Protein AF-K2RV05-F1 (afdb_monomer_lite)

Structure (mmCIF, N/CA/C/O backbone):
data_AF-K2RV05-F1
#
_entry.id   AF-K2RV05-F1
#
loop_
_atom_site.group_PDB
_atom_site.id
_atom_site.type_symbol
_atom_site.label_atom_id
_atom_site.label_alt_id
_atom_site.label_comp_id
_atom_site.label_asym_id
_atom_site.label_entity_id
_atom_site.label_seq_id
_atom_site.pdbx_PDB_ins_code
_atom_site.Cartn_x
_atom_site.Cartn_y
_atom_site.Cartn_z
_atom_site.occupancy
_atom_site.B_iso_or_equiv
_atom_site.auth_seq_id
_atom_site.auth_comp_id
_atom_site.auth_asym_id
_atom_site.auth_atom_id
_atom_site.pdbx_PDB_model_num
ATOM 1 N N . MET A 1 1 ? -6.397 37.163 37.016 1.00 43.25 1 MET A N 1
ATOM 2 C CA . MET A 1 1 ? -6.701 35.724 36.862 1.00 43.25 1 MET A CA 1
ATOM 3 C C . MET A 1 1 ? -6.347 35.323 35.441 1.00 43.25 1 MET A C 1
ATOM 5 O O . MET A 1 1 ? -7.006 35.776 34.517 1.00 43.25 1 MET A O 1
ATOM 9 N N . ALA A 1 2 ? -5.254 34.583 35.253 1.00 39.22 2 ALA A N 1
ATOM 10 C CA . ALA A 1 2 ? -4.905 34.038 33.943 1.00 39.22 2 ALA A CA 1
ATOM 11 C C . ALA A 1 2 ? -5.833 32.848 33.633 1.00 39.22 2 ALA A C 1
ATOM 13 O O . ALA A 1 2 ? -6.109 32.069 34.550 1.00 39.22 2 ALA A O 1
ATOM 14 N N . PRO A 1 3 ? -6.328 32.686 32.395 1.00 46.06 3 PRO A N 1
ATOM 15 C CA . PRO A 1 3 ? -7.119 31.517 32.048 1.00 46.06 3 PRO A CA 1
ATOM 16 C C . PRO A 1 3 ? -6.250 30.264 32.176 1.00 46.06 3 PRO A C 1
ATOM 18 O O . PRO A 1 3 ? -5.128 30.213 31.664 1.00 46.06 3 PRO A O 1
ATOM 21 N N . ALA A 1 4 ? -6.774 29.261 32.881 1.00 47.47 4 ALA A N 1
ATOM 22 C CA . ALA A 1 4 ? -6.157 27.950 32.990 1.00 47.47 4 ALA A CA 1
ATOM 23 C C . ALA A 1 4 ? -5.872 27.415 31.579 1.00 47.47 4 ALA A C 1
ATOM 25 O O . ALA A 1 4 ? -6.788 27.230 30.773 1.00 47.47 4 ALA A O 1
ATOM 26 N N . ARG A 1 5 ? -4.591 27.188 31.267 1.00 47.88 5 ARG A N 1
ATOM 27 C CA . ARG A 1 5 ? -4.203 26.459 30.060 1.00 47.88 5 ARG A CA 1
ATOM 28 C C . ARG A 1 5 ? -4.850 25.081 30.157 1.00 47.88 5 ARG A C 1
ATOM 30 O O . ARG A 1 5 ? -4.589 24.355 31.114 1.00 47.88 5 ARG A O 1
ATOM 37 N N . ARG A 1 6 ? -5.703 24.732 29.188 1.00 46.53 6 ARG A N 1
ATOM 38 C CA . ARG A 1 6 ? -6.155 23.346 29.016 1.00 46.53 6 ARG A CA 1
ATOM 39 C C . ARG A 1 6 ? -4.910 22.448 28.991 1.00 46.53 6 ARG A C 1
ATOM 41 O O . ARG A 1 6 ? -3.955 22.812 28.297 1.00 46.53 6 ARG A O 1
ATOM 48 N N . PRO A 1 7 ? -4.889 21.319 29.719 1.00 46.22 7 PRO A N 1
ATOM 49 C CA . PRO A 1 7 ? -3.817 20.351 29.555 1.00 46.22 7 PRO A CA 1
ATOM 50 C C . PRO A 1 7 ? -3.768 19.940 28.080 1.00 46.22 7 PRO A C 1
ATOM 52 O O . PRO A 1 7 ? -4.810 19.740 27.449 1.00 46.22 7 PRO A O 1
ATOM 55 N N . ALA A 1 8 ? -2.561 19.895 27.520 1.00 49.34 8 ALA A N 1
ATOM 56 C CA . ALA A 1 8 ? -2.343 19.404 26.169 1.00 49.34 8 ALA A CA 1
ATOM 57 C C . ALA A 1 8 ? -2.974 18.010 26.038 1.00 49.34 8 ALA A C 1
ATOM 59 O O . ALA A 1 8 ? -2.821 17.172 26.927 1.00 49.34 8 ALA A O 1
ATOM 60 N N . ASN A 1 9 ? -3.711 17.785 24.950 1.00 48.00 9 ASN A N 1
ATOM 61 C CA . ASN A 1 9 ? -4.276 16.481 24.633 1.00 48.00 9 ASN A CA 1
ATOM 62 C C . ASN A 1 9 ? -3.113 15.470 24.502 1.00 48.00 9 ASN A C 1
ATOM 64 O O . ASN A 1 9 ? -2.249 15.688 23.649 1.00 48.00 9 ASN A O 1
ATOM 68 N N . PRO A 1 10 ? -3.046 14.396 25.311 1.00 47.03 10 PRO A N 1
ATOM 69 C CA . PRO A 1 10 ? -1.944 13.429 25.265 1.00 47.03 10 PRO A CA 1
ATOM 70 C C . PRO A 1 10 ? -1.888 12.611 23.960 1.00 47.03 10 PRO A C 1
ATOM 72 O O . PRO A 1 10 ? -0.960 11.832 23.765 1.00 47.03 10 PRO A O 1
ATOM 75 N N . SER A 1 11 ? -2.825 12.816 23.028 1.00 50.94 11 SER A N 1
ATOM 76 C CA . SER A 1 11 ? -2.931 12.074 21.766 1.00 50.94 11 SER A CA 1
ATOM 77 C C . SER A 1 11 ? -1.817 12.333 20.739 1.00 50.94 11 SER A C 1
ATOM 79 O O . SER A 1 11 ? -1.857 11.737 19.669 1.00 50.94 11 SER A O 1
ATOM 81 N N . LEU A 1 12 ? -0.861 13.230 21.004 1.00 51.06 12 LEU A N 1
ATOM 82 C CA . LEU A 1 12 ? 0.208 13.583 20.053 1.00 51.06 12 LEU A CA 1
ATOM 83 C C . LEU A 1 12 ? 1.613 13.111 20.459 1.00 51.06 12 LEU A C 1
ATOM 85 O O . LEU A 1 12 ? 2.545 13.305 19.683 1.00 51.06 12 LEU A O 1
ATOM 89 N N . ALA A 1 13 ? 1.796 12.523 21.646 1.00 55.34 13 ALA A N 1
ATOM 90 C CA . ALA A 1 13 ? 3.137 12.222 22.162 1.00 55.34 13 ALA A CA 1
ATOM 91 C C . ALA A 1 13 ? 3.574 10.755 22.013 1.00 55.34 13 ALA A C 1
ATOM 93 O O . ALA A 1 13 ? 4.766 10.472 22.103 1.00 55.34 13 ALA A O 1
ATOM 94 N N . GLU A 1 14 ? 2.650 9.824 21.771 1.00 72.31 14 GLU A N 1
ATOM 95 C CA . GLU A 1 14 ? 2.971 8.397 21.685 1.00 72.31 14 GLU A CA 1
ATOM 96 C C . GLU A 1 14 ? 2.777 7.870 20.263 1.00 72.31 14 GLU A C 1
ATOM 98 O O . GLU A 1 14 ? 1.720 8.065 19.661 1.00 72.31 14 GLU A O 1
ATOM 103 N N . ASP A 1 15 ? 3.793 7.181 19.725 1.00 83.25 15 ASP A N 1
ATOM 104 C CA . ASP A 1 15 ? 3.648 6.457 18.460 1.00 83.25 15 ASP A CA 1
ATOM 105 C C . ASP A 1 15 ? 2.530 5.403 18.632 1.00 83.25 15 ASP A C 1
ATOM 107 O O . ASP A 1 15 ? 2.626 4.535 19.518 1.00 83.25 15 ASP A O 1
ATOM 111 N N . PRO A 1 16 ? 1.457 5.457 17.815 1.00 88.00 16 PRO A N 1
ATOM 112 C CA . PRO A 1 16 ? 0.348 4.510 17.902 1.00 88.00 16 PRO A CA 1
ATOM 113 C C . PRO A 1 16 ? 0.760 3.071 17.599 1.00 88.00 16 PRO A C 1
ATOM 115 O O . PRO A 1 16 ? -0.031 2.152 17.817 1.00 88.00 16 PRO A O 1
ATOM 118 N N . LEU A 1 17 ? 1.968 2.863 17.080 1.00 92.00 17 LEU A N 1
ATOM 119 C CA . LEU A 1 17 ? 2.502 1.560 16.732 1.00 92.00 17 LEU A CA 1
ATOM 120 C C . LEU A 1 17 ? 3.455 1.044 17.822 1.00 92.00 17 LEU A C 1
ATOM 122 O O . LEU A 1 17 ? 4.170 1.815 18.466 1.00 92.00 17 LEU A O 1
ATOM 126 N N . PRO A 1 18 ? 3.497 -0.275 18.067 1.00 90.62 18 PRO A N 1
ATOM 127 C CA . PRO A 1 18 ? 4.552 -0.867 18.878 1.00 90.62 18 PRO A CA 1
ATOM 128 C C . PRO A 1 18 ? 5.919 -0.773 18.166 1.00 90.62 18 PRO A C 1
ATOM 130 O O . PRO A 1 18 ? 5.975 -0.742 16.934 1.00 90.62 18 PRO A O 1
ATOM 133 N N . PRO A 1 19 ? 7.043 -0.788 18.908 1.00 89.19 19 PRO A N 1
ATOM 134 C CA . PRO A 1 19 ? 8.388 -0.618 18.339 1.00 89.19 19 PRO A CA 1
ATOM 135 C C . PRO A 1 19 ? 8.775 -1.697 17.311 1.00 89.19 19 PRO A C 1
ATOM 137 O O . PRO A 1 19 ? 9.622 -1.468 16.454 1.00 89.19 19 PRO A O 1
ATOM 140 N N . ASN A 1 20 ? 8.138 -2.868 17.360 1.00 92.81 20 ASN A N 1
ATOM 141 C CA . ASN A 1 20 ? 8.325 -3.988 16.435 1.00 92.81 20 ASN A CA 1
ATOM 142 C C . ASN A 1 20 ? 7.200 -4.121 15.388 1.00 92.81 20 ASN A C 1
ATOM 144 O O . ASN A 1 20 ? 7.112 -5.138 14.706 1.00 92.81 20 ASN A O 1
ATOM 148 N N . ALA A 1 21 ? 6.339 -3.112 15.223 1.00 93.44 21 ALA A N 1
ATOM 149 C CA . ALA A 1 21 ? 5.250 -3.157 14.244 1.00 93.44 21 ALA A CA 1
ATOM 150 C C . ALA A 1 21 ? 5.752 -3.431 12.819 1.00 93.44 21 ALA A C 1
ATOM 152 O O . ALA A 1 21 ? 5.180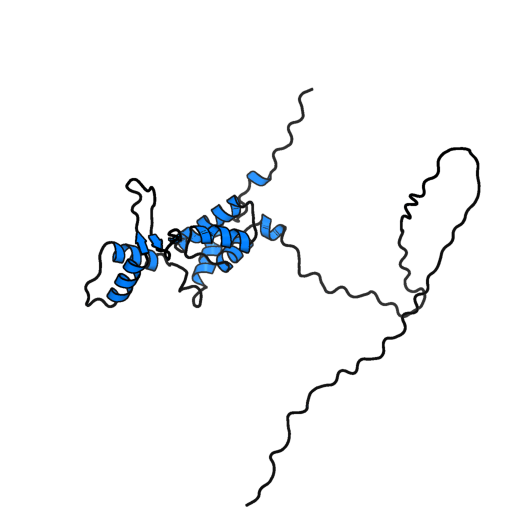 -4.252 12.103 1.00 93.44 21 ALA A O 1
ATOM 153 N N . LYS A 1 22 ? 6.857 -2.786 12.427 1.00 94.06 22 LYS A N 1
ATOM 154 C CA . LYS A 1 22 ? 7.437 -2.937 11.089 1.00 94.06 22 LYS A CA 1
ATOM 155 C C . LYS A 1 22 ? 7.906 -4.369 10.827 1.00 94.06 22 LYS A C 1
ATOM 157 O O . LYS A 1 22 ? 7.578 -4.928 9.786 1.00 94.06 22 LYS A O 1
ATOM 162 N N . SER A 1 23 ? 8.581 -5.001 11.788 1.00 93.50 23 SER A N 1
ATOM 163 C CA . SER A 1 23 ? 9.041 -6.385 11.630 1.00 93.50 23 SER A CA 1
ATOM 164 C C . SER A 1 23 ? 7.882 -7.384 11.604 1.00 93.50 23 SER A C 1
ATOM 166 O O . SER A 1 23 ? 7.907 -8.325 10.812 1.00 93.50 23 SER A O 1
ATOM 168 N N . PHE A 1 24 ? 6.822 -7.170 12.392 1.00 93.19 24 PHE A N 1
ATOM 169 C CA . PHE A 1 24 ? 5.606 -7.986 12.287 1.00 93.19 24 PHE A CA 1
ATOM 170 C C . PHE A 1 24 ? 4.952 -7.872 10.911 1.00 93.19 24 PHE A C 1
ATOM 172 O O . PHE A 1 24 ? 4.578 -8.885 10.316 1.00 93.19 24 PHE A O 1
ATOM 179 N N . PHE A 1 25 ? 4.859 -6.651 10.386 1.00 93.94 25 PHE A N 1
ATOM 180 C CA . PHE A 1 25 ? 4.311 -6.414 9.059 1.00 93.94 25 PHE A CA 1
ATOM 181 C C . PHE A 1 25 ? 5.163 -7.066 7.961 1.00 93.94 25 PHE A C 1
ATOM 183 O O . PHE A 1 25 ? 4.629 -7.697 7.052 1.00 93.94 25 PHE A O 1
ATOM 190 N N . GLU A 1 26 ? 6.491 -7.004 8.066 1.00 92.62 26 GLU A N 1
ATOM 191 C CA . GLU A 1 26 ? 7.406 -7.690 7.146 1.00 92.62 26 GLU A CA 1
ATOM 192 C C . GLU A 1 26 ? 7.203 -9.212 7.151 1.00 92.62 26 GLU A C 1
ATOM 194 O O . GLU A 1 26 ? 7.167 -9.834 6.087 1.00 92.62 26 GLU A O 1
ATOM 199 N N . VAL A 1 27 ? 6.995 -9.822 8.323 1.00 92.31 27 VAL A N 1
ATOM 200 C CA . VAL A 1 27 ? 6.668 -11.255 8.428 1.00 92.31 27 VAL A CA 1
ATOM 201 C C . VAL A 1 27 ? 5.342 -11.574 7.727 1.00 92.31 27 VAL A C 1
ATOM 203 O O . VAL A 1 27 ? 5.243 -12.596 7.042 1.00 92.31 27 VAL A O 1
ATOM 206 N N . TYR A 1 28 ? 4.329 -10.710 7.847 1.00 91.25 28 TYR A N 1
ATOM 207 C CA . TYR A 1 28 ? 3.081 -10.846 7.088 1.00 91.25 28 TYR A CA 1
ATOM 208 C C . TYR A 1 28 ? 3.329 -10.805 5.572 1.00 91.25 28 TYR A C 1
ATOM 210 O O . TYR A 1 28 ? 2.834 -11.671 4.842 1.00 91.25 28 TYR A O 1
ATOM 218 N N . LEU A 1 29 ? 4.145 -9.859 5.094 1.00 89.25 29 LEU A N 1
ATOM 219 C CA . LEU A 1 29 ? 4.470 -9.747 3.671 1.00 89.25 29 LEU A CA 1
ATOM 220 C C . LEU A 1 29 ? 5.162 -11.009 3.137 1.00 89.25 29 LEU A C 1
ATOM 222 O O . LEU A 1 29 ? 4.834 -11.455 2.038 1.00 89.25 29 LEU A O 1
ATOM 226 N N . GLN A 1 30 ? 6.051 -11.624 3.924 1.00 87.12 30 GLN A N 1
ATOM 227 C CA . GLN A 1 30 ? 6.766 -12.851 3.550 1.00 87.12 30 GLN A CA 1
ATOM 228 C C . GLN A 1 30 ? 5.865 -14.096 3.488 1.00 87.12 30 GLN A C 1
ATOM 230 O O . GLN A 1 30 ? 6.117 -15.000 2.689 1.00 87.12 30 GLN A O 1
ATOM 235 N N . ARG A 1 31 ? 4.815 -14.166 4.318 1.00 84.56 31 ARG A N 1
ATOM 236 C CA . ARG A 1 31 ? 3.903 -15.324 4.385 1.00 84.56 31 ARG A CA 1
ATOM 237 C C . ARG A 1 31 ? 2.935 -15.408 3.202 1.00 84.56 31 ARG A C 1
ATOM 239 O O . ARG A 1 31 ? 2.480 -16.501 2.859 1.00 84.56 31 ARG A O 1
ATOM 246 N N . ASP A 1 32 ? 2.615 -14.289 2.561 1.00 71.31 32 ASP A N 1
ATOM 247 C CA . ASP A 1 32 ? 1.623 -14.248 1.484 1.00 71.31 32 ASP A CA 1
ATOM 248 C C . ASP A 1 32 ? 2.226 -14.682 0.135 1.00 71.31 32 ASP A C 1
ATOM 250 O O . ASP A 1 32 ? 2.852 -13.915 -0.598 1.00 71.31 32 ASP A O 1
ATOM 254 N N . THR A 1 33 ? 2.061 -15.960 -0.207 1.00 58.97 33 THR A N 1
ATOM 255 C CA . THR A 1 33 ? 2.788 -16.584 -1.324 1.00 58.97 33 THR A CA 1
ATOM 256 C C . THR A 1 33 ? 1.964 -16.806 -2.596 1.00 58.97 33 THR A C 1
ATOM 258 O O . THR A 1 33 ? 2.535 -17.227 -3.606 1.00 58.97 33 THR A O 1
ATOM 261 N N . GLY A 1 34 ? 0.660 -16.508 -2.606 1.00 59.75 34 GLY A N 1
ATOM 262 C CA . GLY A 1 34 ? -0.242 -17.007 -3.655 1.00 59.75 34 GLY A CA 1
ATOM 263 C C . GLY A 1 34 ? -0.943 -15.938 -4.490 1.00 59.75 34 GLY A C 1
ATOM 264 O O . GLY A 1 34 ? -0.655 -15.770 -5.675 1.00 59.75 34 GLY A O 1
ATOM 265 N N . ARG A 1 35 ? -1.908 -15.232 -3.890 1.00 60.12 35 ARG A N 1
ATOM 266 C CA . ARG A 1 35 ? -2.868 -14.403 -4.646 1.00 60.12 35 ARG A CA 1
ATOM 267 C C . ARG A 1 35 ? -2.383 -12.970 -4.866 1.00 60.12 35 ARG A C 1
ATOM 269 O O . ARG A 1 35 ? -2.629 -12.402 -5.928 1.00 60.12 35 ARG A O 1
ATOM 276 N N . LYS A 1 36 ? -1.637 -12.403 -3.913 1.00 64.88 36 LYS A N 1
ATOM 277 C CA . LYS A 1 36 ? -1.243 -10.983 -3.940 1.00 64.88 36 LYS A CA 1
ATOM 278 C C . LYS A 1 36 ? 0.055 -10.689 -4.691 1.00 64.88 36 LYS A C 1
ATOM 280 O O . LYS A 1 36 ? 0.310 -9.536 -5.031 1.00 64.88 36 LYS A O 1
ATOM 285 N N . LYS A 1 37 ? 0.815 -11.723 -5.082 1.00 64.69 37 LYS A N 1
ATOM 286 C CA . LYS A 1 37 ? 2.055 -11.598 -5.880 1.00 64.69 37 LYS A CA 1
ATOM 287 C C . LYS A 1 37 ? 1.881 -10.835 -7.196 1.00 64.69 37 LYS A C 1
ATOM 289 O O . LYS A 1 37 ? 2.837 -10.254 -7.700 1.00 64.69 37 LYS A O 1
ATOM 294 N N . ARG A 1 38 ? 0.679 -10.845 -7.786 1.00 67.56 38 ARG A N 1
ATOM 295 C CA . ARG A 1 38 ? 0.418 -10.119 -9.041 1.00 67.56 38 ARG A CA 1
ATOM 296 C C . ARG A 1 38 ? 0.428 -8.604 -8.837 1.00 67.56 38 ARG A C 1
ATOM 298 O O . ARG A 1 38 ? 0.949 -7.902 -9.702 1.00 67.56 38 ARG A O 1
ATOM 305 N N . VAL A 1 39 ? -0.105 -8.141 -7.706 1.00 80.81 39 VAL A N 1
ATOM 306 C CA . VAL A 1 39 ? -0.273 -6.719 -7.375 1.00 80.81 39 VAL A CA 1
ATOM 307 C C . VAL A 1 39 ? 0.950 -6.175 -6.639 1.00 80.81 39 VAL A C 1
ATOM 309 O O . VAL A 1 39 ? 1.413 -5.087 -6.970 1.00 80.81 39 VAL A O 1
ATOM 312 N N . ARG A 1 40 ? 1.511 -6.943 -5.697 1.00 86.62 40 ARG A N 1
ATOM 313 C CA . ARG A 1 40 ? 2.668 -6.519 -4.902 1.00 86.62 40 ARG A CA 1
ATOM 314 C C . ARG A 1 40 ? 3.974 -6.542 -5.698 1.00 86.62 40 ARG A C 1
ATOM 316 O O . ARG A 1 40 ? 4.206 -7.402 -6.558 1.00 86.62 40 ARG A O 1
ATOM 323 N N . PHE A 1 41 ? 4.845 -5.594 -5.369 1.00 91.19 41 PHE A N 1
ATOM 324 C CA . PHE A 1 41 ? 6.195 -5.492 -5.907 1.00 91.19 41 PHE A CA 1
ATOM 325 C C . PHE A 1 41 ? 7.215 -5.859 -4.832 1.00 91.19 41 PHE A C 1
ATOM 327 O O . PHE A 1 41 ? 7.455 -5.096 -3.899 1.00 91.19 41 PHE A O 1
ATOM 334 N N . THR A 1 42 ? 7.865 -7.010 -5.003 1.00 91.69 42 THR A N 1
ATOM 335 C CA . THR A 1 42 ? 9.079 -7.321 -4.242 1.00 91.69 42 THR A CA 1
ATOM 336 C C . THR A 1 42 ? 10.182 -6.340 -4.627 1.00 91.69 42 THR A C 1
ATOM 338 O O . THR A 1 42 ? 10.220 -5.856 -5.764 1.00 91.69 42 THR A O 1
ATOM 341 N N . LEU A 1 43 ? 11.129 -6.093 -3.721 1.00 91.50 43 LEU A N 1
ATOM 342 C CA . LEU A 1 43 ? 12.270 -5.214 -4.006 1.00 91.50 43 LEU A CA 1
ATOM 343 C C . LEU A 1 43 ? 13.052 -5.678 -5.248 1.00 91.50 43 LEU A C 1
ATOM 345 O O . LEU A 1 43 ? 13.428 -4.876 -6.101 1.00 91.50 43 LEU A O 1
ATOM 349 N N . LYS A 1 44 ? 13.223 -6.998 -5.403 1.00 92.75 44 LYS A N 1
ATOM 350 C CA . LYS A 1 44 ? 13.847 -7.591 -6.592 1.00 92.75 44 LYS A CA 1
ATOM 351 C C . LYS A 1 44 ? 13.077 -7.238 -7.867 1.00 92.75 44 LYS A C 1
ATOM 353 O O . LYS A 1 44 ? 13.672 -6.733 -8.813 1.00 92.75 44 LYS A O 1
ATOM 358 N N . ARG A 1 45 ? 11.757 -7.459 -7.882 1.00 91.69 45 ARG A N 1
ATOM 359 C CA . ARG A 1 45 ? 10.901 -7.169 -9.043 1.00 91.69 45 ARG A CA 1
ATOM 360 C C . ARG A 1 45 ? 10.903 -5.679 -9.384 1.00 91.69 45 ARG A C 1
ATOM 362 O O . ARG A 1 45 ? 10.977 -5.329 -10.555 1.00 91.69 45 ARG A O 1
ATOM 369 N N . TYR A 1 46 ? 10.849 -4.817 -8.373 1.00 94.56 46 TYR A N 1
ATOM 370 C CA . TYR A 1 46 ? 10.931 -3.366 -8.529 1.00 94.56 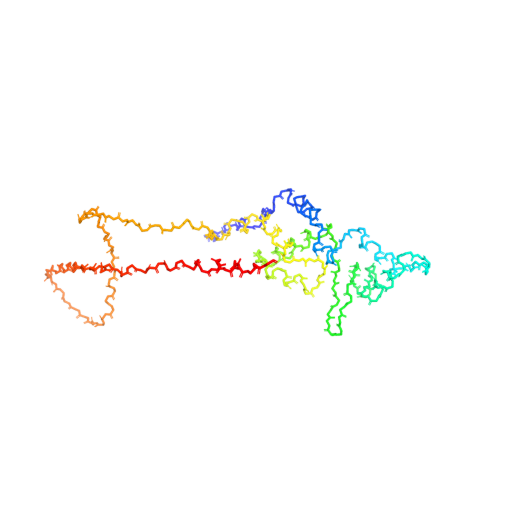46 TYR A CA 1
ATOM 371 C C . TYR A 1 46 ? 12.236 -2.950 -9.229 1.00 94.56 46 TYR A C 1
ATOM 373 O O . TYR A 1 46 ? 12.206 -2.270 -10.255 1.00 94.56 46 TYR A O 1
ATOM 381 N N . ASN A 1 47 ? 13.375 -3.459 -8.753 1.00 94.88 47 ASN A N 1
ATOM 382 C CA . ASN A 1 47 ? 14.687 -3.176 -9.335 1.00 94.88 47 ASN A CA 1
ATOM 383 C C . ASN A 1 47 ? 14.864 -3.760 -10.743 1.00 94.88 47 ASN A C 1
ATOM 385 O O . ASN A 1 47 ? 15.453 -3.108 -11.606 1.00 94.88 47 ASN A O 1
ATOM 389 N N . ASP A 1 48 ? 14.335 -4.957 -11.003 1.00 94.12 48 ASP A N 1
ATOM 390 C CA . ASP A 1 48 ? 14.357 -5.555 -12.340 1.00 94.12 48 ASP A CA 1
ATOM 391 C C . ASP A 1 48 ? 13.582 -4.690 -13.347 1.00 94.12 48 ASP A C 1
ATOM 393 O O . ASP A 1 48 ? 14.068 -4.461 -14.452 1.00 94.12 48 ASP A O 1
ATOM 397 N N . TYR A 1 49 ? 12.435 -4.127 -12.953 1.00 94.62 49 TYR A N 1
ATOM 398 C CA . TYR A 1 49 ? 11.659 -3.216 -13.803 1.00 94.62 49 TYR A CA 1
ATOM 399 C C . TYR A 1 49 ? 12.421 -1.923 -14.092 1.00 94.62 49 TYR A C 1
ATOM 401 O O . TYR A 1 49 ? 12.482 -1.498 -15.245 1.00 94.62 49 TYR A O 1
ATOM 409 N N . ILE A 1 50 ? 13.047 -1.321 -13.077 1.00 94.19 50 ILE A N 1
ATOM 410 C CA . ILE A 1 50 ? 13.894 -0.135 -13.265 1.00 94.19 50 ILE A CA 1
ATOM 411 C C . ILE A 1 50 ? 15.028 -0.447 -14.241 1.00 94.19 50 ILE A C 1
ATOM 413 O O . ILE A 1 50 ? 15.282 0.336 -15.160 1.00 94.19 50 ILE A O 1
ATOM 417 N N . ARG A 1 51 ? 15.686 -1.602 -14.076 1.00 94.75 51 ARG A N 1
ATOM 418 C CA . ARG A 1 51 ? 16.742 -2.054 -14.985 1.00 94.75 51 ARG A CA 1
ATOM 419 C C . ARG A 1 51 ? 16.206 -2.178 -16.409 1.00 94.75 51 ARG A C 1
ATOM 421 O O . ARG A 1 51 ? 16.777 -1.572 -17.298 1.00 94.75 51 ARG A O 1
ATOM 428 N N . TRP A 1 52 ? 15.093 -2.879 -16.617 1.00 94.31 52 TRP A N 1
ATOM 429 C CA . TRP A 1 52 ? 14.496 -3.094 -17.941 1.00 94.31 52 TRP A CA 1
ATOM 430 C C . TRP A 1 52 ? 14.028 -1.816 -18.639 1.00 94.31 52 TRP A C 1
ATOM 432 O O . TRP A 1 52 ? 14.067 -1.740 -19.868 1.00 94.31 52 TRP A O 1
ATOM 442 N N . ILE A 1 53 ? 13.575 -0.821 -17.875 1.00 92.06 53 ILE A N 1
ATOM 443 C CA . ILE A 1 53 ? 13.177 0.484 -18.412 1.00 92.06 53 ILE A CA 1
ATOM 444 C C . ILE A 1 53 ? 14.406 1.276 -18.866 1.00 92.06 53 ILE A C 1
ATOM 446 O O . ILE A 1 53 ? 14.375 1.869 -19.943 1.00 92.06 53 ILE A O 1
ATOM 450 N N . LYS A 1 54 ? 15.487 1.256 -18.076 1.00 90.25 54 LYS A N 1
ATOM 451 C CA . LYS A 1 54 ? 16.745 1.947 -18.400 1.00 90.25 54 LYS A CA 1
ATOM 452 C C . LYS A 1 54 ? 17.502 1.259 -19.536 1.00 90.25 54 LYS A C 1
ATOM 454 O O . LYS A 1 54 ? 17.986 1.924 -20.446 1.00 90.25 54 LYS A O 1
ATOM 459 N N . THR A 1 55 ? 17.604 -0.064 -19.485 1.00 90.56 55 THR A N 1
ATOM 460 C CA . THR A 1 55 ? 18.341 -0.888 -20.442 1.00 90.56 55 THR A CA 1
ATOM 461 C C . THR A 1 55 ? 17.530 -2.129 -20.800 1.00 90.56 55 THR A C 1
ATOM 463 O O . THR A 1 55 ? 17.257 -3.003 -19.974 1.00 90.56 55 THR A O 1
ATOM 466 N N . LEU A 1 56 ? 17.125 -2.218 -22.069 1.00 84.94 56 LEU A N 1
ATOM 467 C CA . LEU A 1 56 ? 16.390 -3.384 -22.545 1.00 84.94 56 LEU A CA 1
ATOM 468 C C . LEU A 1 56 ? 17.359 -4.574 -22.667 1.00 84.94 56 LEU A C 1
ATOM 470 O O . LEU A 1 56 ? 18.424 -4.415 -23.267 1.00 84.94 56 LEU A O 1
ATOM 474 N N . PRO A 1 57 ? 17.020 -5.759 -22.130 1.00 84.81 57 PRO A N 1
ATOM 475 C CA . PRO A 1 57 ? 17.828 -6.952 -22.343 1.00 84.81 57 PRO A CA 1
ATOM 476 C C . PRO A 1 57 ? 17.831 -7.349 -23.827 1.00 84.81 57 PRO A C 1
ATOM 478 O O . PRO A 1 57 ? 16.951 -6.956 -24.596 1.00 84.81 57 PRO A O 1
ATOM 481 N N . VAL A 1 58 ? 18.811 -8.161 -24.223 1.00 87.25 58 VAL A N 1
ATOM 482 C CA . VAL A 1 58 ? 18.903 -8.709 -25.586 1.00 87.25 58 VAL A CA 1
ATOM 483 C C . VAL A 1 58 ? 17.667 -9.564 -25.889 1.00 87.25 58 VAL A C 1
ATOM 485 O O . VAL A 1 58 ? 17.139 -10.224 -24.994 1.00 87.25 58 VAL A O 1
ATOM 488 N N . ALA A 1 59 ? 17.216 -9.577 -27.148 1.00 86.31 59 ALA A N 1
ATOM 489 C CA . ALA A 1 59 ? 16.025 -10.314 -27.588 1.00 86.31 59 ALA A CA 1
ATOM 490 C C . ALA A 1 59 ? 16.065 -11.823 -27.279 1.00 86.31 59 ALA A C 1
ATOM 492 O O . ALA A 1 59 ? 15.020 -12.434 -27.083 1.00 86.31 59 ALA A O 1
ATOM 493 N N . SER A 1 60 ? 17.262 -12.408 -27.185 1.00 86.19 60 SER A N 1
ATOM 494 C CA . SER A 1 60 ? 17.483 -13.809 -26.808 1.00 86.19 60 SER A CA 1
ATOM 495 C C . SER A 1 60 ? 17.317 -14.091 -25.309 1.00 86.19 60 SER A C 1
ATOM 497 O O . SER A 1 60 ? 17.283 -15.251 -24.907 1.00 86.19 60 SER A O 1
ATOM 499 N N . SER A 1 61 ? 17.222 -13.059 -24.464 1.00 89.75 61 SER A N 1
ATOM 500 C CA . SER A 1 61 ? 17.064 -13.223 -23.020 1.00 89.75 61 SER A CA 1
ATOM 501 C C . SER A 1 61 ? 15.675 -13.769 -22.672 1.00 89.75 61 SER A C 1
ATOM 503 O O . SER A 1 61 ? 14.673 -13.234 -23.159 1.00 89.75 61 SER A O 1
ATOM 505 N N . PRO A 1 62 ? 15.560 -14.718 -21.722 1.00 89.50 62 PRO A N 1
ATOM 506 C CA . PRO A 1 62 ? 14.260 -15.198 -21.247 1.00 89.50 62 PRO A CA 1
ATOM 507 C C . PRO A 1 62 ? 13.406 -14.086 -20.610 1.00 89.50 62 PRO A C 1
ATOM 509 O O . PRO A 1 62 ? 12.188 -14.205 -20.517 1.00 89.50 62 PRO A O 1
ATOM 512 N N . THR A 1 63 ? 14.022 -12.977 -20.187 1.00 91.00 63 THR A N 1
ATOM 513 C CA . THR A 1 63 ? 13.331 -11.830 -19.573 1.00 91.00 63 THR A CA 1
ATOM 514 C C . THR A 1 63 ? 12.887 -10.763 -20.574 1.00 91.00 63 THR A C 1
ATOM 516 O O . THR A 1 63 ? 12.248 -9.790 -20.176 1.00 91.00 63 THR A O 1
ATOM 519 N N . TYR A 1 64 ? 13.175 -10.927 -21.870 1.00 90.69 64 TYR A N 1
ATOM 520 C CA . TYR A 1 64 ? 12.910 -9.907 -22.888 1.00 90.69 64 TYR A CA 1
ATOM 521 C C . TYR A 1 64 ? 11.434 -9.499 -22.981 1.00 90.69 64 TYR A C 1
ATOM 523 O O . TYR A 1 64 ? 11.111 -8.311 -22.986 1.00 90.69 64 TYR A O 1
ATOM 531 N N . GLN A 1 65 ? 10.520 -10.472 -22.979 1.00 91.75 65 GLN A N 1
ATOM 532 C CA . GLN A 1 65 ? 9.078 -10.204 -23.051 1.00 91.75 65 GLN A CA 1
ATOM 533 C C . GLN A 1 65 ? 8.554 -9.486 -21.797 1.00 91.75 65 GLN A C 1
ATOM 535 O O . GLN A 1 65 ? 7.733 -8.567 -21.887 1.00 91.75 65 GLN A O 1
ATOM 540 N N . ALA A 1 66 ? 9.070 -9.851 -20.619 1.00 90.25 66 ALA A N 1
ATOM 541 C CA . ALA A 1 66 ? 8.746 -9.171 -19.368 1.00 90.25 66 ALA A CA 1
ATOM 542 C C . ALA A 1 66 ? 9.263 -7.722 -19.373 1.00 90.25 66 ALA A C 1
ATOM 544 O O . ALA A 1 66 ? 8.534 -6.810 -18.984 1.00 90.25 66 ALA A O 1
ATOM 545 N N . ALA A 1 67 ? 10.469 -7.495 -19.898 1.00 92.19 67 ALA A N 1
ATOM 546 C CA . ALA A 1 67 ? 11.057 -6.170 -20.057 1.00 92.19 67 ALA A CA 1
ATOM 547 C C . ALA A 1 67 ? 10.272 -5.287 -21.042 1.00 92.19 67 ALA A C 1
ATOM 549 O O . ALA A 1 67 ? 9.998 -4.123 -20.742 1.00 92.19 67 ALA A O 1
ATOM 550 N N . GLN A 1 68 ? 9.840 -5.835 -22.185 1.00 92.69 68 GLN A N 1
ATOM 551 C CA . GLN A 1 68 ? 8.951 -5.119 -23.107 1.00 92.69 68 GLN A CA 1
ATOM 552 C C . GLN A 1 68 ? 7.631 -4.736 -22.432 1.00 92.69 68 GLN A C 1
ATOM 554 O O . GLN A 1 68 ? 7.183 -3.596 -22.548 1.00 92.69 68 GLN A O 1
ATOM 559 N N . THR A 1 69 ? 7.018 -5.672 -21.704 1.00 91.56 69 THR A N 1
ATOM 560 C CA . THR A 1 69 ? 5.773 -5.423 -20.966 1.00 91.56 69 THR A CA 1
ATOM 561 C C . THR A 1 69 ? 5.967 -4.328 -19.918 1.00 91.56 69 THR A C 1
ATOM 563 O O . THR A 1 69 ? 5.149 -3.414 -19.830 1.00 91.56 69 THR A O 1
ATOM 566 N N . ALA A 1 70 ? 7.073 -4.363 -19.167 1.00 92.31 70 ALA A N 1
ATOM 567 C CA . ALA A 1 70 ? 7.413 -3.323 -18.204 1.00 92.31 70 ALA A CA 1
ATOM 568 C C . ALA A 1 70 ? 7.493 -1.943 -18.876 1.00 92.31 70 ALA A C 1
ATOM 570 O O . ALA A 1 70 ? 6.842 -1.018 -18.410 1.00 92.31 70 ALA A O 1
ATOM 571 N N . ARG A 1 71 ? 8.170 -1.810 -20.024 1.00 91.56 71 ARG A N 1
ATOM 572 C CA . ARG A 1 71 ? 8.261 -0.529 -20.756 1.00 91.56 71 ARG A CA 1
ATOM 573 C C . ARG A 1 71 ? 6.932 -0.024 -21.316 1.00 91.56 71 ARG A C 1
ATOM 575 O O . ARG A 1 71 ? 6.778 1.176 -21.502 1.00 91.56 71 ARG A O 1
ATOM 582 N N . ARG A 1 72 ? 5.981 -0.915 -21.610 1.00 91.62 72 ARG A N 1
ATOM 583 C CA . ARG A 1 72 ? 4.646 -0.525 -22.097 1.00 91.62 72 ARG A CA 1
ATOM 584 C C . ARG A 1 72 ? 3.757 0.041 -20.994 1.00 91.62 72 ARG A C 1
ATOM 586 O O . ARG A 1 72 ? 2.929 0.898 -21.275 1.00 91.62 72 ARG A O 1
ATOM 5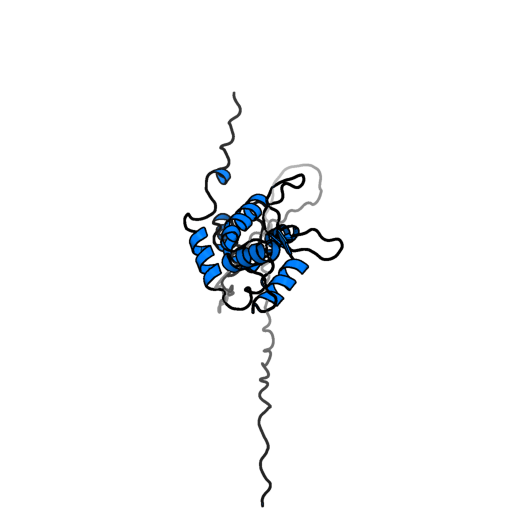93 N N . TYR A 1 73 ? 3.894 -0.463 -19.768 1.00 92.81 73 TYR A N 1
ATOM 594 C CA . TYR A 1 73 ? 2.970 -0.161 -18.669 1.00 92.81 73 TYR A CA 1
ATOM 595 C C . TYR A 1 73 ? 3.601 0.607 -17.510 1.00 92.81 73 TYR A C 1
ATOM 597 O O . TYR A 1 73 ? 2.887 0.974 -16.579 1.00 92.81 73 TYR A O 1
ATOM 605 N N . TYR A 1 74 ? 4.912 0.833 -17.528 1.00 95.12 74 TYR A N 1
ATOM 606 C CA . TYR A 1 74 ? 5.637 1.479 -16.443 1.00 95.12 74 TYR A CA 1
ATOM 607 C C . TYR A 1 74 ? 6.659 2.478 -16.977 1.00 95.12 74 TYR A C 1
ATOM 609 O O . TYR A 1 74 ? 7.225 2.308 -18.056 1.00 95.12 74 TYR A O 1
ATOM 617 N N . THR A 1 75 ? 6.912 3.503 -16.174 1.00 94.38 75 THR A N 1
ATOM 618 C CA . THR A 1 75 ? 7.929 4.529 -16.405 1.00 94.38 75 THR A CA 1
ATOM 619 C C . THR A 1 75 ? 8.728 4.756 -15.124 1.00 94.38 75 THR A C 1
ATOM 621 O O . THR A 1 75 ? 8.254 4.439 -14.033 1.00 94.38 75 THR A O 1
ATOM 624 N N . TYR A 1 76 ? 9.949 5.267 -15.236 1.00 93.94 76 TYR A N 1
ATOM 625 C CA . TYR A 1 76 ? 10.814 5.550 -14.093 1.00 93.94 76 TYR A CA 1
ATOM 626 C C . TYR A 1 76 ? 11.280 7.002 -14.138 1.00 93.94 76 TYR A C 1
ATOM 628 O O . TYR A 1 76 ? 11.806 7.443 -15.160 1.00 93.94 76 TYR A O 1
ATOM 636 N N . TYR A 1 77 ? 11.143 7.705 -13.015 1.00 93.06 77 TYR A N 1
ATOM 637 C CA . TYR A 1 77 ? 11.654 9.061 -12.838 1.00 93.06 77 TYR A CA 1
ATOM 638 C C . TYR A 1 77 ? 12.817 9.063 -11.845 1.00 93.06 77 TYR A C 1
ATOM 640 O O . TYR A 1 77 ? 12.786 8.386 -10.819 1.00 93.06 77 TYR A O 1
ATOM 648 N N . ASN A 1 78 ? 13.855 9.832 -12.157 1.00 88.62 78 ASN A N 1
ATOM 649 C CA . ASN A 1 78 ? 15.090 9.930 -11.379 1.00 88.62 78 ASN A CA 1
ATOM 650 C C . ASN A 1 78 ? 15.118 11.132 -10.416 1.00 88.62 78 ASN A C 1
ATOM 652 O O . ASN A 1 78 ? 16.199 11.488 -9.963 1.00 88.62 78 ASN A O 1
ATOM 656 N N . GLY A 1 79 ? 13.978 11.783 -10.148 1.00 83.12 79 GLY A N 1
ATOM 657 C CA . GLY A 1 79 ? 13.915 12.955 -9.265 1.00 83.12 79 GLY A CA 1
ATOM 658 C C . GLY A 1 79 ? 14.556 14.224 -9.838 1.00 83.12 79 GLY A C 1
ATOM 659 O O . GLY A 1 79 ? 14.612 15.237 -9.148 1.00 83.12 79 GLY A O 1
ATOM 660 N N . ALA A 1 80 ? 15.031 14.197 -11.088 1.00 73.06 80 ALA A N 1
ATOM 661 C CA . ALA A 1 80 ? 15.698 15.324 -11.729 1.00 73.06 80 ALA A CA 1
ATOM 662 C C . ALA A 1 80 ? 14.779 15.997 -12.765 1.00 73.06 80 ALA A C 1
ATOM 664 O O . ALA A 1 80 ? 14.219 15.330 -13.636 1.00 73.06 80 ALA A O 1
ATOM 665 N N . GLY A 1 81 ? 14.656 17.328 -12.703 1.00 68.69 81 GLY A N 1
ATOM 666 C CA . GLY A 1 81 ? 13.924 18.142 -13.683 1.00 68.69 81 GLY A CA 1
ATOM 667 C C . GLY A 1 81 ? 12.675 18.841 -13.130 1.00 68.69 81 GLY A C 1
ATOM 668 O O . GLY A 1 81 ? 12.530 19.026 -11.928 1.00 68.69 81 GLY A O 1
ATOM 669 N N . ALA A 1 82 ? 11.778 19.262 -14.030 1.00 65.75 82 ALA A N 1
ATOM 670 C CA . ALA A 1 82 ? 10.605 20.092 -13.710 1.00 65.75 82 ALA A CA 1
ATOM 671 C C . ALA A 1 82 ? 9.514 19.364 -12.896 1.00 65.75 82 ALA A C 1
ATOM 673 O O . ALA A 1 82 ? 8.769 19.982 -12.141 1.00 65.75 82 ALA A O 1
ATOM 674 N N . THR A 1 83 ? 9.417 18.044 -13.039 1.00 68.06 83 THR A N 1
ATOM 675 C CA . THR A 1 83 ? 8.555 17.176 -12.232 1.00 68.06 83 THR A CA 1
ATOM 676 C C . THR A 1 83 ? 9.420 16.515 -11.170 1.00 68.06 83 THR A C 1
ATOM 678 O O . THR A 1 83 ? 10.155 15.590 -11.497 1.00 68.06 83 THR A O 1
ATOM 681 N N . LEU A 1 84 ? 9.313 16.944 -9.910 1.00 84.69 84 LEU A N 1
ATOM 682 C CA . LEU A 1 84 ? 9.995 16.381 -8.727 1.00 84.69 84 LEU A CA 1
ATOM 683 C C . LEU A 1 84 ? 9.576 14.922 -8.397 1.00 84.69 84 LEU A C 1
ATOM 685 O O . LEU A 1 84 ? 9.555 14.506 -7.243 1.00 84.69 84 LEU A O 1
ATOM 689 N N . LYS A 1 85 ? 9.171 14.137 -9.401 1.00 88.38 85 LYS A N 1
ATOM 690 C CA . LYS A 1 85 ? 8.776 12.737 -9.266 1.00 88.38 85 LYS A CA 1
ATOM 691 C C . LYS A 1 85 ? 10.023 11.867 -9.192 1.00 88.38 85 LYS A C 1
ATOM 693 O O . LYS A 1 85 ? 10.913 11.962 -10.034 1.00 88.38 85 LYS A O 1
ATOM 698 N N . GLU A 1 86 ? 10.024 10.940 -8.248 1.00 91.81 86 GLU A N 1
ATOM 699 C CA . GLU A 1 86 ? 11.058 9.921 -8.116 1.00 91.81 86 GLU A CA 1
ATOM 700 C C . GLU A 1 86 ? 10.430 8.533 -7.979 1.00 91.81 86 GLU A C 1
ATOM 702 O O . GLU A 1 86 ? 9.385 8.363 -7.337 1.00 91.81 86 GLU A O 1
ATOM 707 N N . GLY A 1 87 ? 11.069 7.546 -8.608 1.00 93.94 87 GLY A N 1
ATOM 708 C CA . GLY A 1 87 ? 10.720 6.135 -8.503 1.00 93.94 87 GLY A CA 1
ATOM 709 C C . GLY A 1 87 ? 9.993 5.582 -9.725 1.00 93.94 87 GLY A C 1
ATOM 710 O O . GLY A 1 87 ? 9.914 6.204 -10.788 1.00 93.94 87 GLY A O 1
ATOM 711 N N . LEU A 1 88 ? 9.492 4.357 -9.575 1.00 95.44 88 LEU A N 1
ATOM 712 C CA . LEU A 1 88 ? 8.753 3.634 -10.604 1.00 95.44 88 LEU A CA 1
ATOM 713 C C . LEU A 1 88 ? 7.268 4.012 -10.558 1.00 95.44 88 LEU A C 1
ATOM 715 O O . LEU A 1 88 ? 6.651 4.010 -9.496 1.00 95.44 88 LEU A O 1
ATOM 719 N N . TYR A 1 89 ? 6.674 4.276 -11.716 1.00 95.56 89 TYR A N 1
ATOM 720 C CA . TYR A 1 89 ? 5.259 4.606 -11.860 1.00 95.56 89 TYR A CA 1
ATOM 721 C C . TYR A 1 89 ? 4.593 3.648 -12.835 1.00 95.56 89 TYR A C 1
ATOM 723 O O . TYR A 1 89 ? 5.162 3.282 -13.864 1.00 95.56 89 TYR A O 1
ATOM 731 N N . ARG A 1 90 ? 3.366 3.248 -12.512 1.00 94.31 90 ARG A N 1
ATOM 732 C CA . ARG A 1 90 ? 2.484 2.510 -13.406 1.00 94.31 90 ARG A CA 1
ATOM 733 C C . ARG A 1 90 ? 1.712 3.509 -14.258 1.00 94.31 90 ARG A C 1
ATOM 735 O O . ARG A 1 90 ? 0.991 4.359 -13.733 1.00 94.31 90 ARG A O 1
ATOM 742 N N . LEU A 1 91 ? 1.838 3.361 -15.570 1.00 92.94 91 LEU A N 1
ATOM 743 C CA . LEU A 1 91 ? 1.066 4.115 -16.543 1.00 92.94 91 LEU A CA 1
ATOM 744 C C . LEU A 1 91 ? -0.396 3.684 -16.451 1.00 92.94 91 LEU A C 1
ATOM 746 O O . LEU A 1 91 ? -0.720 2.491 -16.457 1.00 92.94 91 LEU A O 1
ATOM 750 N N . SER A 1 92 ? -1.276 4.670 -16.341 1.00 86.38 92 SER A N 1
ATOM 751 C CA . SER A 1 92 ? -2.712 4.438 -16.307 1.00 86.38 92 SER A CA 1
ATOM 752 C C . SER A 1 92 ? -3.312 4.544 -17.705 1.00 86.38 92 SER A C 1
ATOM 754 O O . SER A 1 92 ? -2.689 5.041 -18.644 1.00 86.38 92 SER A O 1
ATOM 756 N N . GLN A 1 93 ? -4.533 4.041 -17.860 1.00 82.50 93 GLN A N 1
ATOM 757 C CA . GLN A 1 93 ? -5.278 4.204 -19.108 1.00 82.50 93 GLN A CA 1
ATOM 758 C C . GLN A 1 93 ? -5.669 5.679 -19.311 1.00 82.50 93 GLN A C 1
ATOM 760 O O . GLN A 1 93 ? -5.659 6.465 -18.361 1.00 82.50 93 GLN A O 1
ATOM 765 N N . LYS A 1 94 ? -6.014 6.054 -20.554 1.00 81.81 94 LYS A N 1
ATOM 766 C CA . LYS A 1 94 ? -6.334 7.439 -20.948 1.00 81.81 94 LYS A CA 1
ATOM 767 C C . LYS A 1 94 ? -7.241 8.136 -19.920 1.00 81.81 94 LYS A C 1
ATOM 769 O O . LYS A 1 94 ? -8.326 7.648 -19.621 1.00 81.81 94 LYS A O 1
ATOM 774 N N . GLY A 1 95 ? -6.787 9.288 -19.420 1.00 80.56 95 GLY A N 1
ATOM 775 C CA . GLY A 1 95 ? -7.547 10.163 -18.518 1.00 80.56 95 GLY A CA 1
ATOM 776 C C . GLY A 1 95 ? -7.358 9.908 -17.019 1.00 80.56 95 GLY A C 1
ATOM 777 O O . GLY A 1 95 ? -7.925 10.645 -16.219 1.00 80.56 95 GLY A O 1
ATOM 778 N N . LYS A 1 96 ? -6.566 8.908 -16.615 1.00 87.25 96 LYS A N 1
ATOM 779 C CA . LYS A 1 96 ? -6.237 8.656 -15.203 1.00 87.25 96 LYS A CA 1
ATOM 780 C C . LYS A 1 96 ? -4.786 9.038 -14.891 1.00 87.25 96 LYS A C 1
ATOM 782 O O . LYS A 1 96 ? -3.931 8.881 -15.765 1.00 87.25 96 LYS A O 1
ATOM 787 N N . PRO A 1 97 ? -4.491 9.506 -13.662 1.00 90.75 97 PRO A N 1
ATOM 788 C CA . PRO A 1 97 ? -3.124 9.803 -13.262 1.00 90.75 97 PRO A CA 1
ATOM 789 C C . PRO A 1 97 ? -2.283 8.525 -13.211 1.00 90.75 97 PRO A C 1
ATOM 791 O O . PRO A 1 97 ? -2.791 7.420 -13.000 1.00 90.75 97 PRO A O 1
ATOM 794 N N . GLU A 1 98 ? -0.982 8.692 -13.410 1.00 93.19 98 GLU A N 1
ATOM 795 C CA . GLU A 1 98 ? 0.009 7.651 -13.156 1.00 93.19 98 GLU A CA 1
ATOM 796 C C . GLU A 1 98 ? 0.064 7.341 -11.660 1.00 93.19 98 GLU A C 1
ATOM 798 O O . GLU A 1 98 ? -0.050 8.243 -10.831 1.00 93.19 98 GLU A O 1
ATOM 803 N N . LEU A 1 99 ? 0.289 6.075 -11.315 1.00 94.50 99 LEU A N 1
ATOM 804 C CA . LEU A 1 99 ? 0.328 5.631 -9.923 1.00 94.50 99 LEU A CA 1
ATOM 805 C C . LEU A 1 99 ? 1.759 5.280 -9.526 1.00 94.50 99 LEU A C 1
ATOM 807 O O . LEU A 1 99 ? 2.400 4.478 -10.209 1.00 94.50 99 LEU A O 1
ATOM 811 N N . LYS A 1 100 ? 2.255 5.829 -8.414 1.00 95.69 100 LYS A N 1
ATOM 812 C CA . LYS A 1 100 ? 3.578 5.478 -7.880 1.00 95.69 100 LYS A CA 1
ATOM 813 C C . LYS A 1 100 ? 3.560 4.026 -7.412 1.00 95.69 100 LYS A C 1
ATOM 815 O O . LYS A 1 100 ? 2.729 3.648 -6.591 1.00 95.69 100 LYS A O 1
ATOM 820 N N . VAL A 1 101 ? 4.461 3.202 -7.933 1.00 95.94 101 VAL A N 1
ATOM 821 C CA . VAL A 1 101 ? 4.598 1.806 -7.513 1.00 95.94 101 VAL A CA 1
ATOM 822 C C . VAL A 1 101 ? 5.316 1.774 -6.173 1.00 95.94 101 VAL A C 1
ATOM 824 O O . VAL A 1 101 ? 6.427 2.280 -6.064 1.00 95.94 101 VAL A O 1
ATOM 827 N N . ILE A 1 102 ? 4.688 1.157 -5.179 1.00 95.88 102 ILE A N 1
ATOM 828 C CA . ILE A 1 102 ? 5.264 0.949 -3.852 1.00 95.88 102 ILE A CA 1
ATOM 829 C C . ILE A 1 102 ? 5.767 -0.486 -3.759 1.00 95.88 102 ILE A C 1
ATOM 831 O O . ILE A 1 102 ? 5.042 -1.435 -4.076 1.00 95.88 102 ILE A O 1
ATOM 835 N N . HIS A 1 103 ? 7.021 -0.646 -3.345 1.00 94.19 103 HIS A N 1
ATOM 836 C CA . HIS A 1 103 ? 7.583 -1.961 -3.070 1.00 94.19 103 HIS A CA 1
ATOM 837 C C . HIS A 1 103 ? 7.392 -2.353 -1.600 1.00 94.19 103 HIS A C 1
ATOM 839 O O . HIS A 1 103 ? 7.184 -1.510 -0.732 1.00 94.19 103 HIS A O 1
ATOM 845 N N . GLU A 1 104 ? 7.526 -3.643 -1.301 1.00 92.69 104 GLU A N 1
ATOM 846 C CA . GLU A 1 104 ? 7.273 -4.219 0.032 1.00 92.69 104 GLU A CA 1
ATOM 847 C C . GLU A 1 104 ? 7.982 -3.480 1.182 1.00 92.69 104 GLU A C 1
ATOM 849 O O . GLU A 1 104 ? 7.344 -3.167 2.181 1.00 92.69 104 GLU A O 1
ATOM 854 N N . GLY A 1 105 ? 9.262 -3.121 1.020 1.00 92.12 105 GLY A N 1
ATOM 855 C CA . GLY A 1 105 ? 10.017 -2.384 2.050 1.00 92.12 105 GLY A CA 1
ATOM 856 C C . GLY A 1 105 ? 9.524 -0.963 2.381 1.00 92.12 105 GLY A C 1
ATOM 857 O O . GLY A 1 105 ? 9.801 -0.478 3.472 1.00 92.12 105 GLY A O 1
ATOM 858 N N . GLU A 1 106 ? 8.789 -0.307 1.478 1.00 94.38 106 GLU A N 1
ATOM 859 C CA . GLU A 1 106 ? 8.215 1.039 1.675 1.00 94.38 106 GLU A CA 1
ATOM 860 C C . GLU A 1 106 ? 6.736 0.987 2.092 1.00 94.38 106 GLU A C 1
ATOM 862 O O . GLU A 1 106 ? 6.145 1.997 2.479 1.00 94.38 106 GLU A O 1
ATOM 867 N N . MET A 1 107 ? 6.111 -0.188 1.994 1.00 94.94 107 MET A N 1
ATOM 868 C CA . MET A 1 107 ? 4.670 -0.352 2.154 1.00 94.94 107 MET A CA 1
ATOM 869 C C . MET A 1 107 ? 4.198 0.026 3.557 1.00 94.94 107 MET A C 1
ATOM 871 O O . MET A 1 107 ? 3.209 0.741 3.689 1.00 94.94 107 MET A O 1
ATOM 875 N N . PHE A 1 108 ? 4.918 -0.420 4.589 1.00 96.19 108 PHE A N 1
ATOM 876 C CA . PHE A 1 108 ? 4.571 -0.131 5.980 1.00 96.19 108 PHE A CA 1
ATOM 877 C C . PHE A 1 108 ? 4.538 1.375 6.254 1.00 96.19 108 PHE A C 1
ATOM 879 O O . PHE A 1 108 ? 3.548 1.886 6.772 1.00 96.19 108 PHE A O 1
ATOM 886 N N . ASP A 1 109 ? 5.596 2.082 5.859 1.00 96.31 109 ASP A N 1
ATOM 887 C CA . ASP A 1 109 ? 5.728 3.518 6.098 1.00 96.31 109 ASP A CA 1
ATOM 888 C C . ASP A 1 109 ? 4.685 4.300 5.282 1.00 96.31 109 ASP A C 1
ATOM 890 O O . ASP A 1 109 ? 4.023 5.188 5.813 1.00 96.31 109 ASP A O 1
ATOM 894 N N . THR A 1 110 ? 4.417 3.878 4.040 1.00 96.81 110 THR A N 1
ATOM 895 C CA . THR A 1 110 ? 3.376 4.484 3.192 1.00 96.81 110 THR A CA 1
ATOM 896 C C . THR A 1 110 ? 1.975 4.340 3.800 1.00 96.81 110 THR A C 1
ATOM 898 O O . THR A 1 110 ? 1.193 5.294 3.801 1.00 96.81 110 THR A O 1
ATOM 901 N N . ILE A 1 111 ? 1.630 3.155 4.320 1.00 97.31 111 ILE A N 1
ATOM 902 C CA . ILE A 1 111 ? 0.336 2.939 4.982 1.00 97.31 111 ILE A CA 1
ATOM 903 C C . ILE A 1 111 ? 0.282 3.724 6.295 1.00 97.31 111 ILE A C 1
ATOM 905 O O . ILE A 1 111 ? -0.742 4.347 6.568 1.00 97.31 111 ILE A O 1
ATOM 909 N N . LYS A 1 112 ? 1.373 3.748 7.078 1.00 96.50 112 LYS A N 1
ATOM 910 C CA . LYS A 1 112 ? 1.477 4.537 8.315 1.00 96.50 112 LYS A CA 1
ATOM 911 C C . LYS A 1 112 ? 1.183 6.006 8.050 1.00 96.50 112 LYS A C 1
ATOM 913 O O . LYS A 1 112 ? 0.300 6.565 8.693 1.00 96.50 112 LYS A O 1
ATOM 918 N N . GLU A 1 113 ? 1.874 6.614 7.093 1.00 95.94 113 GLU A N 1
ATOM 919 C CA . GLU A 1 113 ? 1.682 8.018 6.729 1.00 95.94 113 GLU A CA 1
ATOM 920 C C . GLU A 1 113 ? 0.231 8.310 6.338 1.00 95.94 113 GLU A C 1
ATOM 922 O O . GLU A 1 113 ? -0.377 9.230 6.884 1.00 95.94 113 GLU A O 1
ATOM 927 N N . ALA A 1 114 ? -0.362 7.494 5.462 1.00 96.62 114 ALA A N 1
ATOM 928 C CA . ALA A 1 114 ? -1.748 7.671 5.034 1.00 96.62 114 ALA A CA 1
ATOM 929 C C . ALA A 1 114 ? -2.759 7.474 6.175 1.00 96.62 114 ALA A C 1
ATOM 931 O O . ALA A 1 114 ? -3.712 8.240 6.307 1.00 96.62 114 ALA A O 1
ATOM 932 N N . HIS A 1 115 ? -2.561 6.459 7.012 1.00 95.75 115 HIS A N 1
ATOM 933 C CA . HIS A 1 115 ? -3.441 6.161 8.137 1.00 95.75 115 HIS A CA 1
ATOM 934 C C . HIS A 1 115 ? -3.424 7.275 9.192 1.00 95.75 115 HIS A C 1
ATOM 936 O O . HIS A 1 115 ? -4.481 7.665 9.692 1.00 95.75 115 HIS A O 1
ATOM 942 N N . LEU A 1 116 ? -2.241 7.818 9.498 1.00 94.44 116 LEU A N 1
ATOM 943 C CA . LEU A 1 116 ? -2.089 8.951 10.413 1.00 94.44 116 LEU A CA 1
ATOM 944 C C . LEU A 1 116 ? -2.645 10.242 9.809 1.00 94.44 116 LEU A C 1
ATOM 946 O O . LEU A 1 116 ? -3.350 10.979 10.494 1.00 94.44 116 LEU A O 1
ATOM 950 N N . PHE A 1 117 ? -2.391 10.491 8.522 1.00 95.81 117 PHE A N 1
ATOM 951 C CA . PHE A 1 117 ? -2.925 11.650 7.805 1.00 95.81 117 PHE A CA 1
ATOM 952 C C . PHE A 1 117 ? -4.459 11.682 7.817 1.00 95.81 117 PHE A C 1
ATOM 954 O O . PHE A 1 117 ? -5.062 12.734 8.013 1.00 95.81 117 PHE A O 1
ATOM 961 N N . LEU A 1 118 ? -5.097 10.519 7.668 1.00 95.06 118 LEU A N 1
ATOM 962 C CA . LEU A 1 118 ? -6.552 10.369 7.735 1.00 95.06 118 LEU A CA 1
ATOM 963 C C . LEU A 1 118 ? -7.092 10.238 9.169 1.00 95.06 118 LEU A C 1
ATOM 965 O O . LEU A 1 118 ? -8.255 9.879 9.344 1.00 95.06 118 LEU A O 1
ATOM 969 N N . ASN A 1 119 ? -6.272 10.515 10.187 1.00 94.69 119 ASN A N 1
ATOM 970 C CA . ASN A 1 119 ? -6.642 10.470 11.599 1.00 94.69 119 ASN A CA 1
ATOM 971 C C . ASN A 1 119 ? -7.265 9.126 12.020 1.00 94.69 119 ASN A C 1
ATOM 973 O O . ASN A 1 119 ? -8.380 9.074 12.539 1.00 94.69 119 ASN A O 1
ATOM 977 N N . HIS A 1 120 ? -6.539 8.033 11.779 1.00 93.31 120 HIS A N 1
ATOM 978 C CA . HIS A 1 120 ? -6.954 6.672 12.130 1.00 93.31 120 HIS A CA 1
ATOM 979 C C . HIS A 1 120 ? -8.223 6.183 11.417 1.00 93.31 120 HIS A C 1
ATOM 981 O O . HIS A 1 120 ? -9.010 5.416 11.978 1.00 93.31 120 HIS A O 1
ATOM 987 N N . ALA A 1 121 ? -8.421 6.603 10.165 1.00 93.19 121 ALA A N 1
ATOM 988 C CA . ALA A 1 121 ? -9.518 6.110 9.339 1.00 93.19 121 ALA A CA 1
ATOM 989 C C . ALA A 1 121 ? -9.481 4.576 9.166 1.00 93.19 121 ALA A C 1
ATOM 991 O O . ALA A 1 121 ? -8.434 3.932 9.277 1.00 93.19 121 ALA A O 1
ATOM 992 N N . GLY A 1 122 ? -10.658 3.999 8.904 1.00 91.88 122 GLY A N 1
ATOM 993 C CA . GLY A 1 122 ? -10.825 2.562 8.685 1.00 91.88 122 GLY A CA 1
ATOM 994 C C . GLY A 1 122 ? -10.162 2.037 7.405 1.00 91.88 122 GLY A C 1
ATOM 995 O O . GLY A 1 122 ? -9.652 2.794 6.580 1.00 91.88 122 GLY A O 1
ATOM 996 N N . ILE A 1 123 ? -10.237 0.719 7.213 1.00 95.12 123 ILE A N 1
ATOM 997 C CA . ILE A 1 123 ? -9.596 -0.002 6.100 1.00 95.12 123 ILE A CA 1
ATOM 998 C C . ILE A 1 123 ? -9.981 0.581 4.734 1.00 95.12 123 ILE A C 1
ATOM 1000 O O . ILE A 1 123 ? -9.109 1.000 3.975 1.00 95.12 123 ILE A O 1
ATOM 1004 N N . GLU A 1 124 ? -11.280 0.632 4.426 1.00 95.88 124 GLU A N 1
ATOM 1005 C CA . GLU A 1 124 ? -11.792 1.097 3.132 1.00 95.88 124 GLU A CA 1
ATOM 1006 C C . GLU A 1 124 ? -11.377 2.546 2.805 1.00 95.88 124 GLU A C 1
ATOM 1008 O O . GLU A 1 124 ? -10.802 2.762 1.734 1.00 95.88 124 GLU A O 1
ATOM 1013 N N . PRO A 1 125 ? -11.594 3.557 3.675 1.00 96.44 125 PRO A N 1
ATOM 1014 C CA . PRO A 1 125 ? -11.192 4.925 3.360 1.00 96.44 125 PRO A CA 1
ATOM 1015 C C . PRO A 1 125 ? -9.675 5.075 3.204 1.00 96.44 125 PRO A C 1
ATOM 1017 O O . PRO A 1 125 ? -9.235 5.776 2.291 1.00 96.44 125 PRO A O 1
ATOM 1020 N N . THR A 1 126 ? -8.866 4.392 4.021 1.00 97.00 126 THR A N 1
ATOM 1021 C CA . THR A 1 126 ? -7.402 4.423 3.882 1.00 97.00 126 THR A CA 1
ATOM 1022 C C . THR A 1 126 ? -6.938 3.744 2.592 1.00 97.00 126 THR A C 1
ATOM 1024 O O . THR A 1 126 ? -6.113 4.304 1.870 1.00 97.00 126 THR A O 1
ATOM 1027 N N . ALA A 1 127 ? -7.497 2.584 2.241 1.00 96.50 127 ALA A N 1
ATOM 1028 C CA . ALA A 1 127 ? -7.180 1.900 0.991 1.00 96.50 127 ALA A CA 1
ATOM 1029 C C . ALA A 1 127 ? -7.594 2.729 -0.233 1.00 96.50 127 ALA A C 1
ATOM 1031 O O . ALA A 1 127 ? -6.825 2.861 -1.186 1.00 96.50 127 ALA A O 1
ATOM 1032 N N . LYS A 1 128 ? -8.778 3.352 -0.190 1.00 96.69 128 LYS A N 1
ATOM 1033 C CA . LYS A 1 128 ? -9.272 4.233 -1.252 1.00 96.69 128 LYS A CA 1
ATOM 1034 C C . LYS A 1 128 ? -8.396 5.467 -1.426 1.00 96.69 128 LYS A C 1
ATOM 1036 O O . LYS A 1 128 ? -8.162 5.861 -2.563 1.00 96.69 128 LYS A O 1
ATOM 1041 N N . PHE A 1 129 ? -7.918 6.062 -0.334 1.00 96.94 129 PHE A N 1
ATOM 1042 C CA . PHE A 1 129 ? -6.980 7.183 -0.376 1.00 96.94 129 PHE A CA 1
ATOM 1043 C C . PHE A 1 129 ? -5.662 6.778 -1.046 1.00 96.94 129 PHE A C 1
ATOM 1045 O O . PHE A 1 129 ? -5.250 7.413 -2.011 1.00 96.94 129 PHE A O 1
ATOM 1052 N N . LEU A 1 130 ? -5.060 5.664 -0.618 1.00 96.38 130 LEU A N 1
ATOM 1053 C CA . LEU A 1 130 ? -3.819 5.148 -1.205 1.00 96.38 130 LEU A CA 1
ATOM 1054 C C . LEU A 1 130 ? -3.971 4.789 -2.691 1.00 96.38 130 LEU A C 1
ATOM 1056 O O . LEU A 1 130 ? -3.067 5.029 -3.485 1.00 96.38 130 LEU A O 1
ATOM 1060 N N . ALA A 1 131 ? -5.117 4.244 -3.101 1.00 93.94 131 ALA A N 1
ATOM 1061 C CA . ALA A 1 131 ? -5.360 3.847 -4.487 1.00 93.94 131 ALA A CA 1
ATOM 1062 C C . ALA A 1 131 ? -5.448 5.026 -5.481 1.00 93.94 131 ALA A C 1
ATOM 1064 O O . ALA A 1 131 ? -5.450 4.792 -6.692 1.00 93.94 131 ALA A O 1
ATOM 1065 N N . GLN A 1 132 ? -5.537 6.275 -5.003 1.00 93.62 132 GLN A N 1
ATOM 1066 C CA . GLN A 1 132 ? -5.598 7.461 -5.867 1.00 93.62 132 GLN A CA 1
ATOM 1067 C C . GLN A 1 132 ? -4.262 7.754 -6.555 1.00 93.62 132 GLN A C 1
ATOM 1069 O O . GLN A 1 132 ? -4.261 8.170 -7.714 1.00 93.62 132 GLN A O 1
ATOM 1074 N N . ASP A 1 133 ? -3.141 7.536 -5.865 1.00 93.81 133 ASP A N 1
ATOM 1075 C CA . ASP A 1 133 ? -1.806 7.906 -6.344 1.00 93.81 133 ASP A CA 1
ATOM 1076 C C . ASP A 1 133 ? -0.724 6.835 -6.097 1.00 93.81 133 ASP A C 1
ATOM 1078 O O . ASP A 1 133 ? 0.411 6.989 -6.567 1.00 93.81 133 ASP A O 1
ATOM 1082 N N . ARG A 1 134 ? -1.049 5.733 -5.405 1.00 95.12 134 ARG A N 1
ATOM 1083 C CA . ARG A 1 134 ? -0.162 4.584 -5.172 1.00 95.12 134 ARG A CA 1
ATOM 1084 C C . ARG A 1 134 ? -0.671 3.316 -5.850 1.00 95.12 134 ARG A C 1
ATOM 1086 O O . ARG A 1 134 ? -1.863 3.090 -6.040 1.00 95.12 134 ARG A O 1
ATOM 1093 N N . TYR A 1 135 ? 0.269 2.445 -6.199 1.00 94.56 135 TYR A N 1
ATOM 1094 C CA . TYR A 1 135 ? 0.018 1.117 -6.738 1.00 94.56 135 TYR A CA 1
ATOM 1095 C C . TYR A 1 135 ? 0.811 0.064 -5.967 1.00 94.56 135 TYR A C 1
ATOM 1097 O O . TYR A 1 135 ? 1.980 0.273 -5.653 1.00 94.56 135 TYR A O 1
ATOM 1105 N N . GLY A 1 136 ? 0.193 -1.094 -5.725 1.00 92.19 136 GLY A N 1
ATOM 1106 C CA . GLY A 1 136 ? 0.840 -2.239 -5.076 1.00 92.19 136 GLY A CA 1
ATOM 1107 C C . GLY A 1 136 ? 0.386 -2.515 -3.642 1.00 92.19 136 GLY A C 1
ATOM 1108 O O . GLY A 1 136 ? 0.795 -3.532 -3.091 1.00 92.19 136 GLY A O 1
ATOM 1109 N N . ILE A 1 137 ? -0.476 -1.665 -3.075 1.00 93.75 137 ILE A N 1
ATOM 1110 C CA . ILE A 1 137 ? -1.063 -1.822 -1.736 1.00 93.75 137 ILE A CA 1
ATOM 1111 C C . ILE A 1 137 ? -2.504 -2.326 -1.874 1.00 93.75 137 ILE A C 1
ATOM 1113 O O . ILE A 1 137 ? -3.264 -1.808 -2.693 1.00 93.75 137 ILE A O 1
ATOM 1117 N N . THR A 1 138 ? -2.870 -3.345 -1.100 1.00 92.69 138 THR A N 1
ATOM 1118 C CA . THR A 1 138 ? -4.220 -3.933 -1.076 1.00 92.69 138 THR A CA 1
ATOM 1119 C C . THR A 1 138 ? -4.967 -3.595 0.215 1.00 92.69 138 THR A C 1
ATOM 1121 O O . THR A 1 138 ? -4.348 -3.235 1.213 1.00 92.69 138 THR A O 1
ATOM 1124 N N . GLU A 1 139 ? -6.296 -3.739 0.223 1.00 93.75 139 GLU A N 1
ATOM 1125 C CA . GLU A 1 139 ? -7.112 -3.565 1.439 1.00 93.75 139 GLU A CA 1
ATOM 1126 C C . GLU A 1 139 ? -6.657 -4.484 2.576 1.00 93.75 139 GLU A C 1
ATOM 1128 O O . GLU A 1 139 ? -6.570 -4.045 3.717 1.00 93.75 139 GLU A O 1
ATOM 1133 N N . ASP A 1 140 ? -6.268 -5.722 2.263 1.00 92.81 140 ASP A N 1
ATOM 1134 C CA . ASP A 1 140 ? -5.727 -6.656 3.253 1.00 92.81 140 ASP A CA 1
ATOM 1135 C C . ASP A 1 140 ? -4.428 -6.146 3.896 1.00 92.81 140 ASP A C 1
ATOM 1137 O O . ASP A 1 140 ? -4.170 -6.421 5.065 1.00 92.81 140 ASP A O 1
ATOM 1141 N N . ASP A 1 141 ? -3.600 -5.407 3.149 1.00 94.12 141 ASP A N 1
ATOM 1142 C CA . ASP A 1 141 ? -2.366 -4.811 3.680 1.00 94.12 141 ASP A CA 1
ATOM 1143 C C . ASP A 1 141 ? -2.690 -3.701 4.677 1.00 94.12 141 ASP A C 1
ATOM 1145 O O . ASP A 1 141 ? -2.081 -3.616 5.741 1.00 94.12 141 ASP A O 1
ATOM 1149 N N . VAL A 1 142 ? -3.696 -2.886 4.359 1.00 95.88 142 VAL A N 1
ATOM 1150 C CA . VAL A 1 142 ? -4.206 -1.852 5.264 1.00 95.88 142 VAL A CA 1
ATOM 1151 C C . VAL A 1 142 ? -4.851 -2.483 6.499 1.00 95.88 142 VAL A C 1
ATOM 1153 O O . VAL A 1 142 ? -4.615 -2.020 7.612 1.00 95.88 142 VAL A O 1
ATOM 1156 N N . ALA A 1 143 ? -5.613 -3.564 6.326 1.00 94.69 143 ALA A N 1
ATOM 1157 C CA . ALA A 1 143 ? -6.234 -4.302 7.421 1.00 94.69 143 ALA A CA 1
ATOM 1158 C C . ALA A 1 143 ? -5.187 -4.873 8.384 1.00 94.69 143 ALA A C 1
ATOM 1160 O O . ALA A 1 143 ? -5.324 -4.736 9.599 1.00 94.69 143 ALA A O 1
ATOM 1161 N N . GLU A 1 144 ? -4.121 -5.477 7.854 1.00 94.38 144 GLU A N 1
ATOM 1162 C CA . GLU A 1 144 ? -3.034 -5.999 8.681 1.00 94.38 144 GLU A CA 1
ATOM 1163 C C . GLU A 1 144 ? -2.303 -4.880 9.422 1.00 94.38 144 GLU A C 1
ATOM 1165 O O . GLU A 1 144 ? -2.029 -5.006 10.614 1.00 94.38 144 GLU A O 1
ATOM 1170 N N . PHE A 1 145 ? -2.047 -3.755 8.754 1.00 95.56 145 PHE A N 1
ATOM 1171 C CA . PHE A 1 145 ? -1.473 -2.586 9.409 1.00 95.56 145 PHE A CA 1
ATOM 1172 C C . PHE A 1 145 ? -2.373 -2.068 10.543 1.00 95.56 145 PHE A C 1
ATOM 1174 O O . PHE A 1 145 ? -1.884 -1.773 11.632 1.00 95.56 145 PHE A O 1
ATOM 1181 N N . GLN A 1 146 ? -3.690 -1.988 10.328 1.00 94.50 146 GLN A N 1
ATOM 1182 C CA . GLN A 1 146 ? -4.620 -1.454 11.323 1.00 94.50 146 GLN A CA 1
ATOM 1183 C C . GLN A 1 146 ? -4.665 -2.303 12.605 1.00 94.50 146 GLN A C 1
ATOM 1185 O O . GLN A 1 146 ? -4.805 -1.743 13.693 1.00 94.50 146 GLN A O 1
ATOM 1190 N N . ARG A 1 147 ? -4.446 -3.623 12.510 1.00 93.38 147 ARG A N 1
ATOM 1191 C CA . ARG A 1 147 ? -4.294 -4.519 13.676 1.00 93.38 147 ARG A CA 1
ATOM 1192 C C . ARG A 1 147 ? -3.075 -4.192 14.542 1.00 93.38 147 ARG A C 1
ATOM 1194 O O . ARG A 1 147 ? -3.040 -4.568 15.708 1.00 93.38 147 ARG A O 1
ATOM 1201 N N . LEU A 1 148 ? -2.077 -3.503 13.992 1.00 94.38 148 LEU A N 1
ATOM 1202 C CA . LEU A 1 148 ? -0.882 -3.072 14.723 1.00 94.38 148 LEU A CA 1
ATOM 1203 C C . LEU A 1 148 ? -1.078 -1.711 15.409 1.00 94.38 148 LEU A C 1
ATOM 1205 O O . LEU A 1 148 ? -0.278 -1.338 16.267 1.00 94.38 148 LEU A O 1
ATOM 1209 N N . CYS A 1 149 ? -2.121 -0.959 15.049 1.00 94.88 149 CYS A N 1
ATOM 1210 C CA . CYS A 1 149 ? -2.404 0.348 15.626 1.00 94.88 149 CYS A CA 1
ATOM 1211 C C . CYS A 1 149 ? -3.132 0.205 16.971 1.00 94.88 149 CYS A C 1
ATOM 1213 O O . CYS A 1 149 ? -4.257 -0.296 17.038 1.00 94.88 149 CYS A O 1
ATOM 1215 N N . LYS A 1 150 ? -2.524 0.711 18.050 1.00 92.06 150 LYS A N 1
ATOM 1216 C CA . LYS A 1 150 ? -3.089 0.679 19.411 1.00 92.06 150 LYS A CA 1
ATOM 1217 C C . LYS A 1 150 ? -4.427 1.415 19.509 1.00 92.06 150 LYS A C 1
ATOM 1219 O O . LYS A 1 150 ? -5.353 0.916 20.135 1.00 92.06 150 LYS A O 1
ATOM 1224 N N . PHE A 1 151 ? -4.554 2.577 18.870 1.00 91.06 151 PHE A N 1
ATOM 1225 C CA . PHE A 1 151 ? -5.794 3.356 18.929 1.00 91.06 151 PHE A CA 1
ATOM 1226 C C . PHE A 1 151 ? -6.941 2.674 18.181 1.00 91.06 151 PHE A C 1
ATOM 1228 O O . PHE A 1 151 ? -8.069 2.667 18.668 1.00 91.06 151 PHE A O 1
ATOM 1235 N N . CYS A 1 152 ? -6.666 2.057 17.028 1.00 91.88 152 CYS A N 1
ATOM 1236 C CA . CYS A 1 152 ? -7.692 1.322 16.290 1.00 91.88 152 CYS A CA 1
ATOM 1237 C C . CYS A 1 152 ? -8.114 0.046 17.015 1.00 91.88 152 CYS A C 1
ATOM 1239 O O . CYS A 1 152 ? -9.305 -0.205 17.132 1.00 91.88 152 CYS A O 1
ATOM 1241 N N . THR A 1 153 ? -7.157 -0.725 17.533 1.00 89.12 153 THR A N 1
ATOM 1242 C CA . THR A 1 153 ? -7.450 -1.964 18.272 1.00 89.12 153 THR A CA 1
ATOM 1243 C C . THR A 1 153 ? -8.213 -1.713 19.572 1.00 89.12 153 THR A C 1
ATOM 1245 O O . THR A 1 153 ? -9.077 -2.505 19.931 1.00 89.12 153 THR A O 1
ATOM 1248 N N . GLN A 1 154 ? -7.956 -0.600 20.265 1.00 85.75 154 GLN A N 1
ATOM 1249 C CA . GLN A 1 154 ? -8.708 -0.226 21.469 1.00 85.75 154 GLN A CA 1
ATOM 1250 C C . GLN A 1 154 ? -10.133 0.255 21.166 1.00 85.75 154 GLN A C 1
ATOM 1252 O O . GLN A 1 154 ? -11.037 0.012 21.962 1.00 85.75 154 GLN A O 1
ATOM 1257 N N . ASN A 1 155 ? -10.338 0.924 20.028 1.00 81.50 155 ASN A N 1
ATOM 1258 C CA . ASN A 1 155 ? -11.644 1.443 19.611 1.00 81.50 155 ASN A CA 1
ATOM 1259 C C . ASN A 1 155 ? -12.454 0.460 18.754 1.00 81.50 155 ASN A C 1
ATOM 1261 O O . ASN A 1 155 ? -13.542 0.808 18.291 1.00 81.50 155 ASN A O 1
ATOM 1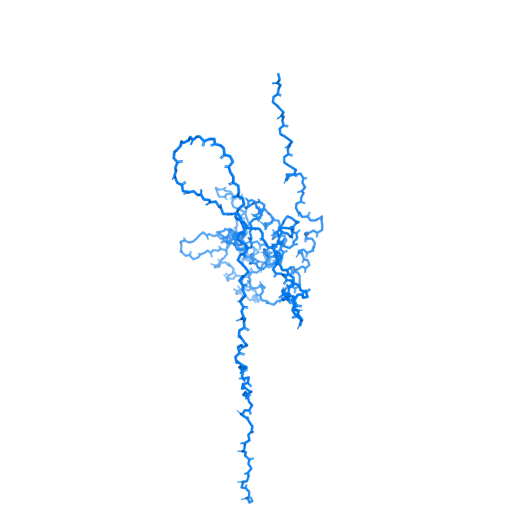265 N N . GLU A 1 156 ? -11.951 -0.752 18.519 1.00 76.88 156 GLU A N 1
ATOM 1266 C CA . GLU A 1 156 ? -12.679 -1.758 17.759 1.00 76.88 156 GLU A CA 1
ATOM 1267 C C . GLU A 1 156 ? -13.924 -2.183 18.548 1.00 76.88 156 GLU A C 1
ATOM 1269 O O . GLU A 1 156 ? -13.843 -2.719 19.657 1.00 76.88 156 GLU A O 1
ATOM 1274 N N . SER A 1 157 ? -15.112 -1.917 17.996 1.00 69.00 157 SER A N 1
ATOM 1275 C CA . SER A 1 157 ? -16.355 -2.344 18.627 1.00 69.00 157 SER A CA 1
ATOM 1276 C C . SER A 1 157 ? -16.368 -3.864 18.714 1.00 69.00 157 SER A C 1
ATOM 1278 O O . SER A 1 157 ? -16.291 -4.546 17.692 1.00 69.00 157 SER A O 1
ATOM 1280 N N . SER A 1 158 ? -16.498 -4.411 19.924 1.00 71.06 158 SER A N 1
ATOM 1281 C CA . SER A 1 158 ? -16.601 -5.855 20.109 1.00 71.06 158 SER A CA 1
ATOM 1282 C C . SER A 1 158 ? -17.887 -6.374 19.453 1.00 71.06 158 SER A C 1
ATOM 1284 O O . SER A 1 158 ? -18.981 -6.340 20.016 1.00 71.06 158 SER A O 1
ATOM 1286 N N . HIS A 1 159 ? -17.766 -6.866 18.220 1.00 65.06 159 HIS A N 1
ATOM 1287 C CA . HIS A 1 159 ? -18.860 -7.544 17.520 1.00 65.06 159 HIS A CA 1
ATOM 1288 C C . HIS A 1 159 ? -19.170 -8.913 18.142 1.00 65.06 159 HIS A C 1
ATOM 1290 O O . HIS A 1 159 ? -20.269 -9.438 17.984 1.00 65.06 159 HIS A O 1
ATOM 1296 N N . ASN A 1 160 ? -18.234 -9.451 18.927 1.00 67.62 160 ASN A N 1
ATOM 1297 C CA . ASN A 1 160 ? -18.394 -10.683 19.690 1.00 67.62 160 ASN A CA 1
ATOM 1298 C C . ASN A 1 160 ? -19.031 -10.400 21.053 1.00 67.62 160 ASN A C 1
ATOM 1300 O O . ASN A 1 160 ? -18.427 -10.633 22.100 1.00 67.62 160 ASN A O 1
ATOM 1304 N N . LYS A 1 161 ? -20.262 -9.887 21.057 1.00 72.12 161 LYS A N 1
ATOM 1305 C CA . LYS A 1 161 ? -21.084 -9.991 22.264 1.00 72.12 161 LYS A CA 1
ATOM 1306 C C . LYS A 1 161 ? -21.515 -11.446 22.387 1.00 72.12 161 LYS A C 1
ATOM 1308 O O . LYS A 1 161 ? -22.017 -12.022 21.423 1.00 72.12 161 LYS A O 1
ATOM 1313 N N . ALA A 1 162 ? -21.289 -12.045 23.555 1.00 80.31 162 ALA A N 1
ATOM 1314 C CA . ALA A 1 162 ? -21.802 -13.379 23.836 1.00 80.31 162 ALA A CA 1
ATOM 1315 C C . ALA A 1 162 ? -23.319 -13.412 23.556 1.00 80.31 162 ALA A C 1
ATOM 1317 O O . ALA A 1 162 ? -23.994 -12.406 23.815 1.00 80.31 162 ALA A O 1
ATOM 1318 N N . PRO A 1 163 ? -23.864 -14.523 23.028 1.00 81.75 163 PRO A N 1
ATOM 1319 C CA . PRO A 1 163 ? -25.299 -14.658 22.828 1.00 81.75 163 PRO A CA 1
ATOM 1320 C C . PRO A 1 163 ? -26.041 -14.324 24.125 1.00 81.75 163 PRO A C 1
ATOM 1322 O O . PRO A 1 163 ? -25.777 -14.914 25.173 1.00 81.75 163 PRO A O 1
ATOM 1325 N N . LEU A 1 164 ? -26.948 -13.348 24.069 1.00 84.94 164 LEU A N 1
ATOM 1326 C CA . LEU A 1 164 ? -27.795 -13.031 25.211 1.00 84.94 164 LEU A CA 1
ATOM 1327 C C . LEU A 1 164 ? -28.804 -14.167 25.379 1.00 84.94 164 LEU A C 1
ATOM 1329 O O . LEU A 1 164 ? -29.624 -14.413 24.495 1.00 84.94 164 LEU A O 1
ATOM 1333 N N . HIS A 1 165 ? -28.749 -14.848 26.518 1.00 86.31 165 HIS A N 1
ATOM 1334 C CA . HIS A 1 165 ? -29.770 -15.812 26.900 1.00 86.31 165 HIS A CA 1
ATOM 1335 C C . HIS A 1 165 ? -30.804 -15.118 27.792 1.00 86.31 165 HIS A C 1
ATOM 1337 O O . HIS A 1 165 ? -30.418 -14.462 28.765 1.00 86.31 165 HIS A O 1
ATOM 1343 N N . PRO A 1 166 ? -32.111 -15.234 27.491 1.00 86.94 166 PRO A N 1
ATOM 1344 C CA . PRO A 1 166 ? -33.132 -14.740 28.395 1.00 86.94 166 PRO A CA 1
ATOM 1345 C C . PRO A 1 166 ? -33.038 -15.509 29.711 1.00 86.94 166 PRO A C 1
ATOM 1347 O O . PRO A 1 166 ? -32.822 -16.721 29.735 1.00 86.94 166 PRO A O 1
ATOM 1350 N N . ILE A 1 167 ? -33.218 -14.800 30.816 1.00 86.06 167 ILE A N 1
ATOM 1351 C CA . ILE A 1 167 ? -33.322 -15.435 32.125 1.00 86.06 167 ILE A CA 1
ATOM 1352 C C . ILE A 1 167 ? -34.734 -16.013 32.222 1.00 86.06 167 ILE A C 1
ATOM 1354 O O . ILE A 1 167 ? -35.708 -15.261 32.233 1.00 86.06 167 ILE A O 1
ATOM 1358 N N . VAL A 1 168 ? -34.834 -17.341 32.261 1.00 88.69 168 VAL A N 1
ATOM 1359 C CA . VAL A 1 168 ? -36.103 -18.075 32.324 1.00 88.69 168 VAL A CA 1
ATOM 1360 C C . VAL A 1 168 ? -36.347 -18.539 33.756 1.00 88.69 168 VAL A C 1
ATOM 1362 O O . VAL A 1 168 ? -35.462 -19.122 34.378 1.00 88.69 168 VAL A O 1
ATOM 1365 N N . THR A 1 169 ? -37.553 -18.300 34.265 1.00 90.56 169 THR A N 1
ATOM 1366 C CA . THR A 1 169 ? -38.034 -18.822 35.550 1.00 90.56 169 THR A CA 1
ATOM 1367 C C . THR A 1 169 ? -39.187 -19.788 35.322 1.00 90.56 169 THR A C 1
ATOM 1369 O O . THR A 1 169 ? -40.007 -19.570 34.431 1.00 90.56 169 THR A O 1
ATOM 1372 N N . LEU A 1 170 ? -39.255 -20.858 36.113 1.00 91.38 170 LEU A N 1
ATOM 1373 C CA . LEU A 1 170 ? -40.263 -21.913 35.954 1.00 91.38 170 LEU A CA 1
ATOM 1374 C C . LEU A 1 170 ? -41.459 -21.713 36.885 1.00 91.38 170 LEU A C 1
ATOM 1376 O O . LEU A 1 170 ? -42.521 -22.289 36.654 1.00 91.38 170 LEU A O 1
ATOM 1380 N N . ARG A 1 171 ? -41.295 -20.909 37.941 1.00 91.50 171 ARG A N 1
ATOM 1381 C CA . ARG A 1 171 ? -42.333 -20.662 38.942 1.00 91.50 171 ARG A CA 1
ATOM 1382 C C . ARG A 1 171 ? -42.813 -19.218 38.903 1.00 91.50 171 ARG A C 1
ATOM 1384 O O . ARG A 1 171 ? -42.063 -18.288 38.608 1.00 91.50 171 ARG A O 1
ATOM 1391 N N . LEU A 1 172 ? -44.086 -19.037 39.241 1.00 88.38 172 LEU A N 1
ATOM 1392 C CA . LEU A 1 172 ? -44.661 -17.714 39.473 1.00 88.38 172 LEU A CA 1
ATOM 1393 C C . LEU A 1 172 ? -43.941 -17.041 40.650 1.00 88.38 172 LEU A C 1
ATOM 1395 O O . LEU A 1 172 ? -43.576 -17.711 41.614 1.00 88.38 172 LEU A O 1
ATOM 1399 N N . PHE A 1 173 ? -43.736 -15.726 40.556 1.00 87.50 173 PHE A N 1
ATOM 1400 C CA . PHE A 1 173 ? -43.036 -14.901 41.556 1.00 87.50 173 PHE A CA 1
ATOM 1401 C C . PHE A 1 173 ? -41.569 -15.271 41.831 1.00 87.50 173 PHE A C 1
ATOM 1403 O O . PHE A 1 173 ? -40.966 -14.739 42.757 1.00 87.50 173 PHE A O 1
ATOM 1410 N N . GLU A 1 174 ? -40.958 -16.126 41.011 1.00 89.25 174 GLU A N 1
ATOM 1411 C CA . GLU A 1 174 ? -39.532 -16.458 41.123 1.00 89.25 174 GLU A CA 1
ATOM 1412 C C . GLU A 1 174 ? -38.634 -15.287 40.697 1.00 89.25 174 GLU A C 1
ATOM 1414 O O . GLU A 1 174 ? -37.512 -15.146 41.182 1.00 89.25 174 GLU A O 1
ATOM 1419 N N . ARG A 1 175 ? -39.140 -14.409 39.822 1.00 85.75 175 ARG A N 1
ATOM 1420 C CA . ARG A 1 175 ? -38.468 -13.169 39.438 1.00 85.75 175 ARG A CA 1
ATOM 1421 C C . ARG A 1 175 ? -39.470 -12.086 39.064 1.00 85.75 175 ARG A C 1
ATOM 1423 O O . ARG A 1 175 ? -40.438 -12.343 38.355 1.00 85.75 175 ARG A O 1
ATOM 1430 N N . VAL A 1 176 ? -39.192 -10.866 39.512 1.00 88.19 176 VAL A N 1
ATOM 1431 C CA . VAL A 1 176 ? -39.932 -9.656 39.146 1.00 88.19 176 VAL A CA 1
ATOM 1432 C C . VAL A 1 176 ? -38.919 -8.658 38.600 1.00 88.19 176 VAL A C 1
ATOM 1434 O O . VAL A 1 176 ? -37.924 -8.364 39.260 1.00 88.19 176 VAL A O 1
ATOM 1437 N N . GLN A 1 177 ? -39.145 -8.173 37.382 1.00 90.81 177 GLN A N 1
ATOM 1438 C CA . GLN A 1 177 ? -38.392 -7.056 36.822 1.00 90.81 177 GLN A CA 1
ATOM 1439 C C . GLN A 1 177 ? -39.268 -5.812 36.947 1.00 90.81 177 GLN A C 1
ATOM 1441 O O . GLN A 1 177 ? -40.351 -5.758 36.371 1.00 90.81 177 GLN A O 1
ATOM 1446 N N . ILE A 1 178 ? -38.811 -4.853 37.744 1.00 92.12 178 ILE A N 1
ATOM 1447 C CA . ILE A 1 178 ? -39.477 -3.569 37.957 1.00 92.12 178 ILE A CA 1
ATOM 1448 C C . ILE A 1 178 ? -38.589 -2.525 37.297 1.00 92.12 178 ILE A C 1
ATOM 1450 O O . ILE A 1 178 ? -37.387 -2.508 37.555 1.00 92.12 178 ILE A O 1
ATOM 1454 N N . ASP A 1 179 ? -39.175 -1.695 36.445 1.00 91.44 179 ASP A N 1
ATOM 1455 C CA . ASP A 1 179 ? -38.475 -0.598 35.786 1.00 91.44 179 ASP A CA 1
ATOM 1456 C C . ASP A 1 179 ? -39.211 0.715 36.063 1.00 91.44 179 ASP A C 1
ATOM 1458 O O . ASP A 1 179 ? -40.438 0.723 36.207 1.00 91.44 179 ASP A O 1
ATOM 1462 N N . LEU A 1 180 ? -38.461 1.810 36.179 1.00 90.12 180 LEU A N 1
ATOM 1463 C CA . LEU A 1 180 ? -39.022 3.146 36.362 1.00 90.12 180 LEU A CA 1
ATOM 1464 C C . LEU A 1 180 ? -39.139 3.811 34.995 1.00 90.12 180 LEU A C 1
ATOM 1466 O O . LEU A 1 180 ? -38.165 3.905 34.255 1.00 90.12 180 LEU A O 1
ATOM 1470 N N . ILE A 1 181 ? -40.334 4.294 34.672 1.00 84.00 181 ILE A N 1
ATOM 1471 C CA . ILE A 1 181 ? -40.583 5.041 33.442 1.00 84.00 181 ILE A CA 1
ATOM 1472 C C . ILE A 1 181 ? -41.028 6.441 33.846 1.00 84.00 181 ILE A C 1
ATOM 1474 O O . ILE A 1 181 ? -42.087 6.606 34.456 1.00 84.00 181 ILE A O 1
ATOM 1478 N N . ASP A 1 182 ? -40.225 7.443 33.493 1.00 82.62 182 ASP A N 1
ATOM 1479 C CA . ASP A 1 182 ? -40.598 8.841 33.677 1.00 82.62 182 ASP A CA 1
ATOM 1480 C C . ASP A 1 182 ? -41.655 9.228 32.639 1.00 82.62 182 ASP A C 1
ATOM 1482 O O . ASP A 1 182 ? -41.381 9.358 31.443 1.00 82.62 182 ASP A O 1
ATOM 1486 N N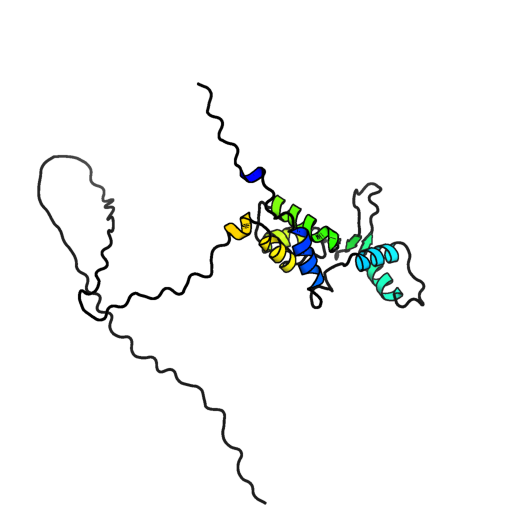 . PHE A 1 183 ? -42.885 9.448 33.100 1.00 73.12 183 PHE A N 1
ATOM 1487 C CA . PHE A 1 183 ? -43.923 10.067 32.284 1.00 73.12 183 PHE A CA 1
ATOM 1488 C C . PHE A 1 183 ? -43.754 11.587 32.324 1.00 73.12 183 PHE A C 1
ATOM 1490 O O . PHE A 1 183 ? -44.260 12.266 33.217 1.00 73.12 183 PHE A O 1
ATOM 1497 N N . ALA A 1 184 ? -43.048 12.138 31.336 1.00 65.69 184 ALA A N 1
ATOM 1498 C CA . ALA A 1 184 ? -43.057 13.574 31.093 1.00 65.69 184 ALA A CA 1
ATOM 1499 C C . ALA A 1 184 ? -44.440 13.990 30.562 1.00 65.69 184 ALA A C 1
ATOM 1501 O O . ALA A 1 184 ? -44.743 13.839 29.380 1.00 65.69 184 ALA A O 1
ATOM 1502 N N . ILE A 1 185 ? -45.299 14.513 31.438 1.00 66.44 185 ILE A N 1
ATOM 1503 C CA . ILE A 1 185 ? -46.557 15.148 31.038 1.00 66.44 185 ILE A CA 1
ATOM 1504 C C . ILE A 1 185 ? -46.231 16.582 30.609 1.00 66.44 185 ILE A C 1
ATOM 1506 O O . ILE A 1 185 ? -46.290 17.516 31.404 1.00 66.44 185 ILE A O 1
ATOM 1510 N N . THR A 1 186 ? -45.897 16.788 29.336 1.00 58.06 186 THR A N 1
ATOM 1511 C CA . THR A 1 186 ? -46.004 18.108 28.697 1.00 58.06 186 THR A CA 1
ATOM 1512 C C . THR A 1 186 ? -47.444 18.333 28.241 1.00 58.06 186 THR A C 1
ATOM 1514 O O . THR A 1 186 ? -47.733 18.451 27.055 1.00 58.06 186 THR A O 1
ATOM 1517 N N . HIS A 1 187 ? -48.373 18.410 29.195 1.00 53.03 187 HIS A N 1
ATOM 1518 C CA . HIS A 1 187 ? -49.669 19.033 28.946 1.00 53.03 187 HIS A CA 1
ATOM 1519 C C . HIS A 1 187 ? -49.654 20.446 29.520 1.00 53.03 187 HIS A C 1
ATOM 1521 O O . HIS A 1 187 ? -49.469 20.669 30.713 1.00 53.03 187 HIS A O 1
ATOM 1527 N N . MET A 1 188 ? -49.800 21.400 28.606 1.00 49.75 188 MET A N 1
ATOM 1528 C CA . MET A 1 188 ? -49.964 22.823 28.856 1.00 49.75 188 MET A CA 1
ATOM 1529 C C . MET A 1 188 ? -51.049 23.105 29.902 1.00 49.75 188 MET A C 1
ATOM 1531 O O . MET A 1 188 ? -52.147 22.559 29.818 1.00 49.75 188 MET A O 1
ATOM 1535 N N . GLY A 1 189 ? -50.767 24.023 30.828 1.00 41.81 189 GLY A N 1
ATOM 1536 C CA . GLY A 1 189 ? -51.755 24.512 31.785 1.00 41.81 189 GLY A CA 1
ATOM 1537 C C . GLY A 1 189 ? -51.181 25.548 32.743 1.00 41.81 189 GLY A C 1
ATOM 1538 O O . GLY A 1 189 ? -50.603 25.215 33.767 1.00 41.81 189 GLY A O 1
ATOM 1539 N N . SER A 1 190 ? -51.336 26.812 32.369 1.00 45.12 190 SER A N 1
ATOM 1540 C CA . SER A 1 190 ? -51.038 28.015 33.142 1.00 45.12 190 SER A CA 1
ATOM 1541 C C . SER A 1 190 ? -51.668 28.030 34.547 1.00 45.12 190 SER A C 1
ATOM 1543 O O . SER A 1 190 ? -52.851 27.751 34.704 1.00 45.12 190 SER A O 1
ATOM 1545 N N . THR A 1 191 ? -50.871 28.520 35.503 1.00 48.06 191 THR A N 1
ATOM 1546 C CA . THR A 1 191 ? -51.217 29.290 36.720 1.00 48.06 191 THR A CA 1
ATOM 1547 C C . THR A 1 191 ? -52.077 28.685 37.844 1.00 48.06 191 THR A C 1
ATOM 1549 O O . THR A 1 191 ? -53.287 28.541 37.728 1.00 48.06 191 THR A O 1
ATOM 1552 N N . ASN A 1 192 ? -51.417 28.658 39.010 1.00 45.69 192 ASN A N 1
ATOM 1553 C CA . ASN A 1 192 ? -51.869 29.085 40.340 1.00 45.69 192 ASN A CA 1
ATOM 1554 C C . ASN A 1 192 ? -52.593 28.115 41.293 1.00 45.69 192 ASN A C 1
ATOM 1556 O O . ASN A 1 192 ? -53.479 27.345 40.947 1.00 45.69 192 ASN A O 1
ATOM 1560 N N . THR A 1 193 ? -52.227 28.337 42.563 1.00 38.69 193 THR A N 1
ATOM 1561 C CA . THR A 1 193 ? -52.881 27.996 43.839 1.00 38.69 193 THR A CA 1
ATOM 1562 C C . THR A 1 193 ? -52.746 26.573 44.391 1.00 38.69 193 THR A C 1
ATOM 1564 O O . THR A 1 193 ? -53.467 25.654 44.039 1.00 38.69 193 THR A O 1
ATOM 1567 N N . SER A 1 194 ? -51.798 26.469 45.332 1.00 47.12 194 SER A N 1
ATOM 1568 C CA . SER A 1 194 ? -51.916 25.937 46.700 1.00 47.12 194 SER A CA 1
ATOM 1569 C C . SER A 1 194 ? -52.835 24.748 47.017 1.00 47.12 194 SER A C 1
ATOM 1571 O O . SER A 1 194 ? -54.038 24.771 46.786 1.00 47.12 194 SER A O 1
ATOM 1573 N N . SER A 1 195 ? -52.257 23.898 47.870 1.00 39.91 195 SER A N 1
ATOM 1574 C CA . SER A 1 195 ? -52.863 22.983 48.844 1.00 39.91 195 SER A CA 1
ATOM 1575 C C . SER A 1 195 ? -53.070 21.531 48.404 1.00 39.91 195 SER A C 1
ATOM 1577 O O . SER A 1 195 ? -53.625 21.223 47.360 1.00 39.91 195 SER A O 1
ATOM 1579 N N . ALA A 1 196 ? -52.520 20.672 49.266 1.00 44.88 196 ALA A N 1
ATOM 1580 C CA . ALA A 1 196 ? -52.763 19.256 49.491 1.00 44.88 196 ALA A CA 1
ATOM 1581 C C . ALA A 1 196 ? -53.849 18.579 48.641 1.00 44.88 196 ALA A C 1
ATOM 1583 O O . ALA A 1 196 ? -54.998 18.999 48.647 1.00 44.88 196 ALA A O 1
ATOM 1584 N N . SER A 1 197 ? -53.548 17.389 48.117 1.00 40.66 197 SER A N 1
ATOM 1585 C CA . SER A 1 197 ? -54.006 16.129 48.725 1.00 40.66 197 SER A CA 1
ATOM 1586 C C . SER A 1 197 ? -53.768 14.942 47.783 1.00 40.66 197 SER A C 1
ATOM 1588 O O . SER A 1 197 ? -53.994 15.030 46.584 1.00 40.66 197 SER A O 1
ATOM 1590 N N . ARG A 1 198 ? -53.415 13.811 48.403 1.00 39.72 198 ARG A N 1
ATOM 1591 C CA . ARG A 1 198 ? -53.749 12.430 48.010 1.00 39.72 198 ARG A CA 1
ATOM 1592 C C . ARG A 1 198 ? -53.166 11.832 46.722 1.00 39.72 198 ARG A C 1
ATOM 1594 O O . ARG A 1 198 ? -53.655 12.018 45.618 1.00 39.72 198 ARG A O 1
ATOM 1601 N N . THR A 1 199 ? -52.208 10.934 46.967 1.00 50.38 199 THR A N 1
ATOM 1602 C CA . THR A 1 199 ? -52.220 9.519 46.544 1.00 50.38 199 THR A CA 1
ATOM 1603 C C . THR A 1 199 ? -53.215 9.129 45.451 1.00 50.38 199 THR A C 1
ATOM 1605 O O . THR A 1 199 ? -54.398 8.927 45.724 1.00 50.38 199 THR A O 1
ATOM 1608 N N . ALA A 1 200 ? -52.675 8.822 44.277 1.00 39.62 200 ALA A N 1
ATOM 1609 C CA . ALA A 1 200 ? -53.205 7.786 43.403 1.00 39.62 200 ALA A CA 1
ATOM 1610 C C . ALA A 1 200 ? -52.027 6.956 42.873 1.00 39.62 200 ALA A C 1
ATOM 1612 O O . ALA A 1 200 ? -51.462 7.227 41.820 1.00 39.62 200 ALA A O 1
ATOM 1613 N N . PHE A 1 201 ? -51.624 5.957 43.659 1.00 44.03 201 PHE A N 1
ATOM 1614 C CA . PHE A 1 201 ? -50.768 4.875 43.187 1.00 44.03 201 PHE A CA 1
ATOM 1615 C C . PHE A 1 201 ? -51.659 3.930 42.376 1.00 44.03 201 PHE A C 1
ATOM 1617 O O . PHE A 1 201 ? -52.370 3.104 42.943 1.00 44.03 201 PHE A O 1
ATOM 1624 N N . GLN A 1 202 ? -51.686 4.091 41.055 1.00 40.28 202 GLN A N 1
ATOM 1625 C CA . GLN A 1 202 ? -52.218 3.060 40.168 1.00 40.28 202 GLN A CA 1
ATOM 1626 C C . GLN A 1 202 ? -51.049 2.215 39.669 1.00 40.28 202 GLN A C 1
ATOM 1628 O O . GLN A 1 202 ? -50.428 2.508 38.655 1.00 40.28 202 GLN A O 1
ATOM 1633 N N . SER A 1 203 ? -50.739 1.148 40.405 1.00 41.12 203 SER A N 1
ATOM 1634 C CA . SER A 1 203 ? -49.940 0.052 39.868 1.00 41.12 203 SER A CA 1
ATOM 1635 C C . SER A 1 203 ? -50.797 -0.739 38.885 1.00 41.12 203 SER A C 1
ATOM 1637 O O . SER A 1 203 ? -51.616 -1.568 39.289 1.00 41.12 203 SER A O 1
ATOM 1639 N N . THR A 1 204 ? -50.634 -0.496 37.590 1.00 40.59 204 THR A N 1
ATOM 1640 C CA . THR A 1 204 ? -51.201 -1.380 36.570 1.00 40.59 204 THR A CA 1
ATOM 1641 C C . THR A 1 204 ? -50.251 -2.562 36.402 1.00 40.59 204 THR A C 1
ATOM 1643 O O . THR A 1 204 ? -49.241 -2.478 35.708 1.00 40.59 204 THR A O 1
ATOM 1646 N N . VAL A 1 205 ? -50.551 -3.677 37.071 1.00 42.69 205 VAL A N 1
ATOM 1647 C CA . VAL A 1 205 ? -49.866 -4.949 36.817 1.00 42.69 205 VAL A CA 1
ATOM 1648 C C . VAL A 1 205 ? -50.407 -5.495 35.499 1.00 42.69 205 VAL A C 1
ATOM 1650 O O . VAL A 1 205 ? -51.528 -5.996 35.437 1.00 42.69 205 VAL A O 1
ATOM 1653 N N . SER A 1 206 ? -49.630 -5.357 34.428 1.00 37.66 206 SER A N 1
ATOM 1654 C CA . SER A 1 206 ? -49.963 -5.958 33.136 1.00 37.66 206 SER A CA 1
ATOM 1655 C C . SER A 1 206 ? -49.458 -7.398 33.112 1.00 37.66 206 SER A C 1
ATOM 1657 O O . SER A 1 206 ? -48.254 -7.643 33.084 1.00 37.66 206 SER A O 1
ATOM 1659 N N . TYR A 1 207 ? -50.380 -8.360 33.135 1.00 40.69 207 TYR A N 1
ATOM 1660 C CA . TYR A 1 207 ? -50.066 -9.767 32.908 1.00 40.69 207 TYR A CA 1
ATOM 1661 C C . TYR A 1 207 ? -50.083 -10.042 31.407 1.00 40.69 207 TYR A C 1
ATOM 1663 O O . TYR A 1 207 ? -51.140 -10.264 30.817 1.00 40.69 207 TYR A O 1
ATOM 1671 N N . THR A 1 208 ? -48.913 -10.049 30.775 1.00 41.56 208 THR A N 1
ATOM 1672 C CA . THR A 1 208 ? -48.792 -10.565 29.410 1.00 41.56 208 THR A CA 1
ATOM 1673 C C . THR A 1 208 ? -48.656 -12.082 29.489 1.00 41.56 208 THR A C 1
ATOM 1675 O O . THR A 1 208 ? -47.570 -12.615 29.713 1.00 41.56 208 THR A O 1
ATOM 1678 N N . LEU A 1 209 ? -49.772 -12.795 29.337 1.00 37.25 209 LEU A N 1
ATOM 1679 C CA . LEU A 1 209 ? -49.753 -14.236 29.095 1.00 37.25 209 LEU A CA 1
ATOM 1680 C C . LEU A 1 209 ? -49.168 -14.471 27.696 1.00 37.25 209 LEU A C 1
ATOM 1682 O O . LEU A 1 209 ? -49.863 -14.344 26.690 1.00 37.25 209 LEU A O 1
ATOM 1686 N N . CYS A 1 210 ? -47.878 -14.803 27.621 1.00 36.09 210 CYS A N 1
ATOM 1687 C CA . CYS A 1 210 ? -47.298 -15.365 26.407 1.00 36.09 210 CYS A CA 1
ATOM 1688 C C . CYS A 1 210 ? -47.937 -16.735 26.163 1.00 36.09 210 CYS A C 1
ATOM 1690 O O . CYS A 1 210 ? -47.591 -17.721 26.814 1.00 36.09 210 CYS A O 1
ATOM 1692 N N . ALA A 1 211 ? -48.883 -16.791 25.226 1.00 38.03 211 ALA A N 1
ATOM 1693 C CA . ALA A 1 211 ? -49.360 -18.051 24.682 1.00 38.03 211 ALA A CA 1
ATOM 1694 C C . ALA A 1 211 ? -48.167 -18.832 24.092 1.00 38.03 211 ALA A C 1
ATOM 1696 O O . ALA A 1 211 ? -47.315 -18.234 23.426 1.00 38.03 211 ALA A O 1
ATOM 1697 N N . PRO A 1 212 ? -48.078 -20.154 24.308 1.00 37.97 212 PRO A N 1
ATOM 1698 C CA . PRO A 1 212 ? -47.045 -20.960 23.683 1.00 37.97 212 PRO A CA 1
ATOM 1699 C C . PRO A 1 212 ? -47.263 -20.976 22.168 1.00 37.97 212 PRO A C 1
ATOM 1701 O O . PRO A 1 212 ? -48.282 -21.454 21.668 1.00 37.97 212 PRO A O 1
ATOM 1704 N N . SER A 1 213 ? -46.288 -20.450 21.429 1.00 40.72 213 SER A N 1
ATOM 1705 C CA . SER A 1 213 ? -46.213 -20.588 19.977 1.00 40.72 213 SER A CA 1
ATOM 1706 C C . SER A 1 213 ? -46.274 -22.072 19.589 1.00 40.72 213 SER A C 1
ATOM 1708 O O . SER A 1 213 ? -45.560 -22.883 20.188 1.00 40.72 213 SER A O 1
ATOM 1710 N N . PRO A 1 214 ? -47.067 -22.460 18.575 1.00 38.31 214 PRO A N 1
ATOM 1711 C CA . PRO A 1 214 ? -47.112 -23.841 18.128 1.00 38.31 214 PRO A CA 1
ATOM 1712 C C . PRO A 1 214 ? -45.746 -24.258 17.574 1.00 38.31 214 PRO A C 1
ATOM 1714 O O . PRO A 1 214 ? -45.134 -23.566 16.755 1.00 38.31 214 PRO A O 1
ATOM 1717 N N . LEU A 1 215 ? -45.280 -25.415 18.046 1.00 40.84 215 LEU A N 1
ATOM 1718 C CA . LEU A 1 215 ? -44.067 -26.100 17.616 1.00 40.84 215 LEU A CA 1
ATOM 1719 C C . LEU A 1 215 ? -43.992 -26.158 16.082 1.00 40.84 215 LEU A C 1
ATOM 1721 O O . LEU A 1 215 ? -44.711 -26.924 15.435 1.00 40.84 215 LEU A O 1
ATOM 1725 N N . ARG A 1 216 ? -43.076 -25.384 15.485 1.00 38.94 216 ARG A N 1
ATOM 1726 C CA . ARG A 1 216 ? -42.661 -25.599 14.095 1.00 38.94 216 ARG A CA 1
ATOM 1727 C C . ARG A 1 216 ? -41.905 -26.923 14.032 1.00 38.94 216 ARG A C 1
ATOM 1729 O O . ARG A 1 216 ? -40.759 -27.019 14.464 1.00 38.94 216 ARG A O 1
ATOM 1736 N N . LYS A 1 217 ? -42.565 -27.948 13.487 1.00 36.28 217 LYS A N 1
ATOM 1737 C CA . LYS A 1 217 ? -41.930 -29.191 13.038 1.00 36.28 217 LYS A CA 1
ATOM 1738 C C . LYS A 1 217 ? -40.800 -28.841 12.068 1.00 36.28 217 LYS A C 1
ATOM 1740 O O . LYS A 1 217 ? -41.051 -28.372 10.961 1.00 36.28 217 LYS A O 1
ATOM 1745 N N . TRP A 1 218 ? -39.567 -29.116 12.473 1.00 33.03 218 TRP A N 1
ATOM 1746 C CA . TRP A 1 218 ? -38.448 -29.246 11.550 1.00 33.03 218 TRP A CA 1
ATOM 1747 C C . TRP A 1 218 ? -38.704 -30.461 10.655 1.00 33.03 218 TRP A C 1
ATOM 1749 O O . TRP A 1 218 ? -38.613 -31.608 11.096 1.00 33.03 218 TRP A O 1
ATOM 1759 N N . ARG A 1 219 ? -39.067 -30.207 9.396 1.00 33.88 219 ARG A N 1
ATOM 1760 C CA . ARG A 1 219 ? -39.053 -31.210 8.330 1.00 33.88 219 ARG A CA 1
ATOM 1761 C C . ARG A 1 219 ? -37.582 -31.460 7.987 1.00 33.88 219 ARG A C 1
ATOM 1763 O O . ARG A 1 219 ? -36.912 -30.574 7.465 1.00 33.88 219 ARG A O 1
ATOM 1770 N N . ARG A 1 220 ? -37.070 -32.643 8.331 1.00 37.88 220 ARG A N 1
ATOM 1771 C CA . ARG A 1 220 ? -35.817 -33.165 7.772 1.00 37.88 220 ARG A CA 1
ATOM 1772 C C . ARG A 1 220 ? -36.068 -33.448 6.291 1.00 37.88 220 ARG A C 1
ATOM 1774 O O . ARG A 1 220 ? -36.922 -34.269 5.982 1.00 37.88 220 ARG A O 1
ATOM 1781 N N . ASN A 1 221 ? -35.342 -32.772 5.405 1.00 36.50 221 ASN A N 1
ATOM 1782 C CA . ASN A 1 221 ? -35.113 -33.258 4.047 1.00 36.50 221 ASN A CA 1
ATOM 1783 C C . ASN A 1 221 ? -34.021 -34.328 4.140 1.00 36.50 221 ASN A C 1
ATOM 1785 O O . ASN A 1 221 ? -32.838 -34.009 4.225 1.00 36.50 221 ASN A O 1
ATOM 1789 N N . LEU A 1 222 ? -34.445 -35.585 4.183 1.00 40.59 222 LEU A N 1
ATOM 1790 C CA . LEU A 1 222 ? -33.639 -36.759 3.870 1.00 40.59 222 LEU A CA 1
ATOM 1791 C C . LEU A 1 222 ? -34.510 -37.634 2.970 1.00 40.59 222 LEU A C 1
ATOM 1793 O O . LEU A 1 222 ? -35.030 -38.643 3.418 1.00 40.59 222 LEU A O 1
ATOM 1797 N N . ASP A 1 223 ? -34.687 -37.195 1.727 1.00 32.94 223 ASP A N 1
ATOM 1798 C CA . ASP A 1 223 ? -35.171 -38.024 0.627 1.00 32.94 223 ASP A CA 1
ATOM 1799 C C . ASP A 1 223 ? -34.230 -37.768 -0.551 1.00 32.94 223 ASP A C 1
ATOM 1801 O O . ASP A 1 223 ? -34.221 -36.696 -1.156 1.00 32.94 223 ASP A O 1
ATOM 1805 N N . GLY A 1 224 ? -33.351 -38.733 -0.793 1.00 33.41 224 GLY A N 1
ATOM 1806 C CA . GLY A 1 224 ? -32.330 -38.674 -1.835 1.00 33.41 224 GLY A CA 1
ATOM 1807 C C . GLY A 1 224 ? -31.412 -39.894 -1.863 1.00 33.41 224 GLY A C 1
ATOM 1808 O O . GLY A 1 224 ? -30.299 -39.803 -2.361 1.00 33.41 224 GLY A O 1
ATOM 1809 N N . MET A 1 225 ? -31.853 -41.022 -1.304 1.00 31.28 225 MET A N 1
ATOM 1810 C CA . MET A 1 225 ? -31.287 -42.343 -1.554 1.00 31.28 225 MET A CA 1
ATOM 1811 C C . MET A 1 225 ? -32.447 -43.331 -1.560 1.00 31.28 225 MET A C 1
ATOM 1813 O O . MET A 1 225 ? -33.006 -43.610 -0.506 1.00 31.28 225 MET A O 1
ATOM 1817 N N . SER A 1 226 ? -32.829 -43.805 -2.743 1.00 35.78 226 SER A N 1
ATOM 1818 C CA . SER A 1 226 ? -33.010 -45.232 -3.032 1.00 35.78 226 SER A CA 1
ATOM 1819 C C . SER A 1 226 ? -33.690 -45.382 -4.387 1.00 35.78 226 SER A C 1
ATOM 1821 O O . SER A 1 226 ? -34.811 -44.910 -4.567 1.00 35.78 226 SER A O 1
ATOM 1823 N N . ASN A 1 227 ? -33.011 -46.048 -5.319 1.00 33.00 227 ASN A N 1
ATOM 1824 C CA . ASN A 1 227 ? -33.502 -47.241 -6.019 1.00 33.00 227 ASN A CA 1
ATOM 1825 C C . ASN A 1 227 ? -32.796 -47.361 -7.368 1.00 33.00 227 ASN A C 1
ATOM 1827 O O . ASN A 1 227 ? -33.289 -46.847 -8.360 1.00 33.00 227 ASN A O 1
ATOM 1831 N N . ASP A 1 228 ? -31.693 -48.104 -7.392 1.00 33.41 228 ASP A N 1
ATOM 1832 C CA . ASP A 1 228 ? -31.367 -48.931 -8.549 1.00 33.41 228 ASP A CA 1
ATOM 1833 C C . ASP A 1 228 ? -31.046 -50.325 -8.017 1.00 33.41 228 ASP A C 1
ATOM 1835 O O . ASP A 1 228 ? -29.949 -50.615 -7.538 1.00 33.41 228 ASP A O 1
ATOM 1839 N N . LEU A 1 229 ? -32.071 -51.173 -8.033 1.00 35.31 229 LEU A N 1
ATOM 1840 C CA . LEU A 1 229 ? -31.930 -52.611 -7.914 1.00 35.31 229 LEU A CA 1
ATOM 1841 C C . LEU A 1 229 ? -32.896 -53.276 -8.902 1.00 35.31 229 LEU A C 1
ATOM 1843 O O . LEU A 1 229 ? -34.087 -52.970 -8.910 1.00 35.31 229 LEU A O 1
ATOM 1847 N N . TYR A 1 230 ? -32.322 -54.225 -9.648 1.00 35.62 230 TYR A N 1
ATOM 1848 C CA . TYR A 1 230 ? -32.912 -55.273 -10.494 1.00 35.62 230 TYR A CA 1
ATOM 1849 C C . TYR A 1 230 ? -33.124 -54.999 -11.993 1.00 35.62 230 TYR A C 1
ATOM 1851 O O . TYR A 1 230 ? -34.155 -54.492 -12.411 1.00 35.62 230 TYR A O 1
ATOM 1859 N N . MET A 1 231 ? -32.178 -55.516 -12.788 1.00 33.78 231 MET A N 1
ATOM 1860 C CA . MET A 1 231 ? -32.372 -56.512 -13.866 1.00 33.78 231 MET A CA 1
ATOM 1861 C C . MET A 1 231 ? -31.057 -57.330 -13.893 1.00 33.78 231 MET A C 1
ATOM 1863 O O . MET A 1 231 ? -30.005 -56.745 -14.122 1.00 33.78 231 MET A O 1
ATOM 1867 N N . LEU A 1 232 ? -30.944 -58.561 -13.375 1.00 39.03 232 LEU A N 1
ATOM 1868 C CA . LEU A 1 232 ? -31.343 -59.851 -13.968 1.00 39.03 232 LEU A CA 1
ATOM 1869 C C . LEU A 1 232 ? -31.130 -59.946 -15.489 1.00 39.03 232 LEU A C 1
ATOM 1871 O O . LEU A 1 232 ? -32.043 -59.668 -16.262 1.00 39.03 232 LEU A O 1
ATOM 1875 N N . ASN A 1 233 ? -29.921 -60.337 -15.906 1.00 37.38 233 ASN A N 1
ATOM 1876 C CA . ASN A 1 233 ? -29.596 -61.669 -16.450 1.00 37.38 233 ASN A CA 1
ATOM 1877 C C . ASN A 1 233 ? -28.088 -61.798 -16.692 1.00 37.38 233 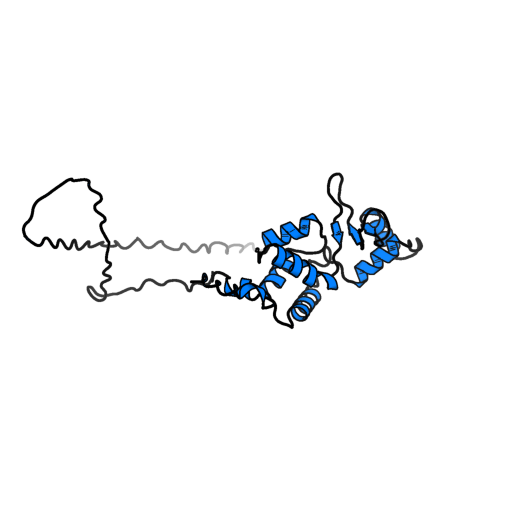ASN A C 1
ATOM 1879 O O . ASN A 1 233 ? -27.493 -60.822 -17.197 1.00 37.38 233 ASN A O 1
#

Foldseek 3Di:
DDPDDDPPDPVPPDDLFDPCLLVVLLVVVVPPDPDLVVFAAAPVNQVVLVCLCVDQDDPPDPCNVVSVVSNVFKDADPCDDDDSDGGMWGDDPPPADIAHEDHSNCLLVLLSVLCVVVVNDDLVVSQVVNVRHHTRDDSVSNVSSSCRGNVSVVPPPCPPDDDDDDDDDDDPPPDDDDDDDDDPPPDDDDDDDDDDDDDDPPPPPDDDPPDDDPDDDDDDPPDDDDDDDDDDD

pLDDT: mean 76.29, std 22.23, range [31.28, 97.31]

Secondary structure (DSSP, 8-state):
-PPPPPPPPGGGSS-SS-TTHHHHHHHHHHH--SSGGGT-B-HHHHHHHHHHHHSPPPTTSTTHHHHHHHHHHEEEEES-SSS--EEEEEPPSTTS--EEEPBHHHHHHHHHHHHHHTTS--HHHHHHHHTTTEES--HHHHHHHHHH-HHHHHS-----PPPPPP---SSTTS------------------------------------PPPP-------------------

Radius of gyration: 34.03 Å; chains: 1; bounding box: 73×97×77 Å

Organism: Macrophomina phaseolina (strain MS6) (NCBI:txid1126212)

Sequence (233 aa):
MAPARRPANPSLAEDPLPPNAKSFFEVYLQRDTGRKKRVRFTLKRYNDYIRWIKTLPVASSPTYQAAQTARRYYTYYNGAGATLKEGLYRLSQKGKPELKVIHEGEMFDTIKEAHLFLNHAGIEPTAKFLAQDRYGITEDDVAEFQRLCKFCTQNESSHNKAPLHPIVTLRLFERVQIDLIDFAITHMGSTNTSSASRTAFQSTVSYTLCAPSPLRKWRRNLDGMSNDLYMLN